Protein AF-A0A9D7IKY1-F1 (afdb_monomer_lite)

Structure (mmCIF, N/CA/C/O backbone):
data_AF-A0A9D7IKY1-F1
#
_entry.id   AF-A0A9D7IKY1-F1
#
loop_
_atom_site.group_PDB
_atom_site.id
_atom_site.type_symbol
_atom_site.label_atom_id
_atom_site.label_alt_id
_atom_site.label_comp_id
_atom_site.label_asym_id
_atom_site.label_entity_id
_atom_site.label_seq_id
_atom_site.pdbx_PDB_ins_code
_atom_site.Cartn_x
_atom_site.Cartn_y
_atom_site.Cartn_z
_atom_site.occupancy
_atom_site.B_iso_or_equiv
_atom_site.auth_seq_id
_atom_site.auth_comp_id
_atom_site.auth_asym_id
_atom_site.auth_atom_id
_atom_site.pdbx_PDB_model_num
ATOM 1 N N . MET A 1 1 ? -0.468 -1.248 -2.618 1.00 91.75 1 MET A N 1
ATOM 2 C CA . MET A 1 1 ? -1.271 -2.492 -2.734 1.00 91.75 1 MET A CA 1
ATOM 3 C C . MET A 1 1 ? -0.781 -3.566 -1.765 1.00 91.75 1 MET A C 1
ATOM 5 O O . MET A 1 1 ? -1.551 -4.058 -0.953 1.00 91.75 1 MET A O 1
ATOM 9 N N . ASP A 1 2 ? 0.509 -3.882 -1.784 1.00 93.56 2 ASP A N 1
ATOM 10 C CA . ASP A 1 2 ? 1.196 -4.744 -0.809 1.00 93.56 2 ASP A CA 1
ATOM 11 C C . ASP A 1 2 ? 0.767 -4.579 0.664 1.00 93.56 2 ASP A C 1
ATOM 13 O O . ASP A 1 2 ? 0.471 -5.576 1.310 1.00 93.56 2 ASP A O 1
ATOM 17 N N . ALA A 1 3 ? 0.654 -3.356 1.196 1.00 91.38 3 ALA A N 1
ATOM 18 C CA . ALA A 1 3 ? 0.211 -3.130 2.580 1.00 91.38 3 ALA A CA 1
ATOM 19 C C . ALA A 1 3 ? -1.218 -3.638 2.854 1.00 91.38 3 ALA A C 1
ATOM 21 O O . ALA A 1 3 ? -1.508 -4.130 3.945 1.00 91.38 3 ALA A O 1
ATOM 22 N N . LEU A 1 4 ? -2.112 -3.507 1.869 1.00 93.50 4 LEU A N 1
ATOM 23 C CA . LEU A 1 4 ? -3.488 -3.990 1.956 1.00 93.50 4 LEU A CA 1
ATOM 24 C C . LEU A 1 4 ? -3.506 -5.522 1.963 1.00 93.50 4 LEU A C 1
ATOM 26 O O . LEU A 1 4 ? -4.105 -6.116 2.857 1.00 93.50 4 LEU A O 1
ATOM 30 N N . LEU A 1 5 ? -2.802 -6.148 1.015 1.00 95.25 5 LEU A N 1
ATOM 31 C CA . LEU A 1 5 ? -2.706 -7.607 0.923 1.00 95.25 5 LEU A CA 1
ATOM 32 C C . LEU A 1 5 ? -2.045 -8.213 2.165 1.00 95.25 5 LEU A C 1
ATOM 34 O O . LEU A 1 5 ? -2.552 -9.189 2.708 1.00 95.25 5 LEU A O 1
ATOM 38 N N . ALA A 1 6 ? -0.973 -7.591 2.663 1.00 93.19 6 ALA A N 1
ATOM 39 C CA . ALA A 1 6 ? -0.330 -7.957 3.921 1.00 93.19 6 ALA A CA 1
ATOM 40 C C . ALA A 1 6 ? -1.319 -7.924 5.094 1.00 93.19 6 ALA A C 1
ATOM 42 O O . ALA A 1 6 ? -1.346 -8.852 5.892 1.00 93.19 6 ALA A O 1
ATOM 43 N N . GLY A 1 7 ? -2.148 -6.877 5.192 1.00 91.62 7 GLY A N 1
ATOM 44 C CA . GLY A 1 7 ? -3.167 -6.759 6.237 1.00 91.62 7 GLY A CA 1
ATOM 45 C C . GLY A 1 7 ? -4.220 -7.868 6.171 1.00 91.62 7 GLY A C 1
ATOM 46 O O . GLY A 1 7 ? -4.556 -8.450 7.198 1.00 91.62 7 GLY A O 1
ATOM 47 N N . ILE A 1 8 ? -4.693 -8.199 4.966 1.00 93.44 8 ILE A N 1
ATOM 48 C CA . ILE A 1 8 ? -5.656 -9.290 4.740 1.00 93.44 8 ILE A CA 1
ATOM 49 C C . ILE A 1 8 ? -5.043 -10.640 5.133 1.00 93.44 8 ILE A C 1
ATOM 51 O O . ILE A 1 8 ? -5.650 -11.415 5.869 1.00 93.44 8 ILE A O 1
ATOM 55 N N . LEU A 1 9 ? -3.820 -10.909 4.674 1.00 94.44 9 LEU A N 1
ATOM 56 C CA . LEU A 1 9 ? -3.109 -12.150 4.973 1.00 94.44 9 LEU A CA 1
ATOM 57 C C . LEU A 1 9 ? -2.759 -12.257 6.458 1.00 94.44 9 LEU A C 1
ATOM 59 O O . LEU A 1 9 ? -2.849 -13.338 7.028 1.00 94.44 9 LEU A O 1
ATOM 63 N N . PHE A 1 10 ? -2.419 -11.147 7.110 1.00 93.31 10 PHE A N 1
ATOM 64 C CA . PHE A 1 10 ? -2.184 -11.122 8.548 1.00 93.31 10 PHE A CA 1
ATOM 65 C C . PHE A 1 10 ? -3.463 -11.417 9.339 1.00 93.31 10 PHE A C 1
ATOM 67 O O . PHE A 1 10 ? -3.413 -12.200 10.284 1.00 93.31 10 PHE A O 1
ATOM 74 N N . ASP A 1 11 ? -4.615 -10.870 8.929 1.00 90.69 11 ASP A N 1
ATOM 75 C CA . ASP A 1 11 ? -5.908 -11.188 9.549 1.00 90.69 11 ASP A CA 1
ATOM 76 C C . ASP A 1 11 ? -6.191 -12.713 9.492 1.00 90.69 11 ASP A C 1
ATOM 78 O O . ASP A 1 11 ? -6.761 -13.264 10.435 1.00 90.69 11 ASP A O 1
ATOM 82 N N . GLN A 1 12 ? -5.723 -13.415 8.450 1.00 91.94 12 GLN A N 1
ATOM 83 C CA . GLN A 1 12 ? -5.882 -14.869 8.284 1.00 91.94 12 GLN A CA 1
ATOM 84 C C . GLN A 1 12 ? -4.814 -15.705 9.011 1.00 91.94 12 GLN A C 1
ATOM 86 O O . GLN A 1 12 ? -5.137 -16.716 9.632 1.00 91.94 12 GLN A O 1
ATOM 91 N N . LEU A 1 13 ? -3.544 -15.308 8.913 1.00 93.38 13 LEU A N 1
ATOM 92 C CA . LEU A 1 13 ? -2.393 -16.103 9.356 1.00 93.38 13 LEU A CA 1
ATOM 93 C C . LEU A 1 13 ? -1.939 -15.768 10.781 1.00 93.38 13 LEU A C 1
ATOM 95 O O . LEU A 1 13 ? -1.296 -16.595 11.418 1.00 93.38 13 LEU A O 1
ATOM 99 N N . GLN A 1 14 ? -2.264 -14.568 11.278 1.00 92.81 14 GLN A N 1
ATOM 100 C CA . GLN A 1 14 ? -1.841 -14.036 12.582 1.00 92.81 14 GLN A CA 1
ATOM 101 C C . GLN A 1 14 ? -0.311 -14.023 12.789 1.00 92.81 14 GLN A C 1
ATOM 103 O O . GLN A 1 14 ? 0.174 -13.983 13.918 1.00 92.81 14 GLN A O 1
ATOM 108 N N . ASP A 1 15 ? 0.452 -14.016 11.694 1.00 92.62 15 ASP A N 1
ATOM 109 C CA . ASP A 1 15 ? 1.915 -13.998 11.665 1.00 92.62 15 ASP A CA 1
ATOM 110 C C . ASP A 1 15 ? 2.385 -13.003 10.594 1.00 92.62 15 ASP A C 1
ATOM 112 O O . ASP A 1 15 ? 1.954 -13.060 9.441 1.00 92.62 15 ASP A O 1
ATOM 116 N N . VAL A 1 16 ? 3.239 -12.054 10.990 1.00 88.25 16 VAL A N 1
ATOM 117 C CA . VAL A 1 16 ? 3.698 -10.951 10.130 1.00 88.25 16 VAL A CA 1
ATOM 118 C C . VAL A 1 16 ? 4.614 -11.444 9.011 1.00 88.25 16 VAL A C 1
ATOM 120 O O . VAL A 1 16 ? 4.484 -10.996 7.872 1.00 88.25 16 VAL A O 1
ATOM 123 N N . GLU A 1 17 ? 5.527 -12.362 9.318 1.00 88.94 17 GLU A N 1
ATOM 124 C CA . GLU A 1 17 ? 6.490 -12.872 8.342 1.00 88.94 17 GLU A CA 1
ATOM 125 C C . GLU A 1 17 ? 5.787 -13.789 7.344 1.00 88.94 17 GLU A C 1
ATOM 127 O O . GLU A 1 17 ? 5.972 -13.647 6.133 1.00 88.94 17 GLU A O 1
ATOM 132 N N . ALA A 1 18 ? 4.900 -14.662 7.833 1.00 92.44 18 ALA A N 1
ATOM 133 C CA . ALA A 1 18 ? 4.085 -15.509 6.968 1.00 92.44 18 ALA A CA 1
ATOM 134 C C . ALA A 1 18 ? 3.157 -14.674 6.069 1.00 92.44 18 ALA A C 1
ATOM 136 O O . ALA A 1 18 ? 3.025 -14.973 4.881 1.00 92.44 18 ALA A O 1
ATOM 137 N N . ALA A 1 19 ? 2.555 -13.603 6.602 1.00 93.38 19 ALA A N 1
ATOM 138 C CA . ALA A 1 19 ? 1.708 -12.703 5.825 1.00 93.38 19 ALA A CA 1
ATOM 139 C C . ALA A 1 19 ? 2.478 -12.002 4.706 1.00 93.38 19 ALA A C 1
ATOM 141 O O . ALA A 1 19 ? 2.002 -11.983 3.574 1.00 93.38 19 ALA A O 1
ATOM 142 N N . HIS A 1 20 ? 3.671 -11.469 4.988 1.00 91.06 20 HIS A N 1
ATOM 143 C CA . HIS A 1 20 ? 4.495 -10.840 3.958 1.00 91.06 20 HIS A CA 1
ATOM 144 C C . HIS A 1 20 ? 4.996 -11.849 2.917 1.00 91.06 20 HIS A C 1
ATOM 146 O O . HIS A 1 20 ? 4.942 -11.562 1.725 1.00 91.06 20 HIS A O 1
ATOM 152 N N . ALA A 1 21 ? 5.414 -13.047 3.334 1.00 91.94 21 ALA A N 1
ATOM 153 C CA . ALA A 1 21 ? 5.867 -14.093 2.415 1.00 91.94 21 ALA A CA 1
ATOM 154 C C . ALA A 1 21 ? 4.749 -14.620 1.495 1.00 91.94 21 ALA A C 1
ATOM 156 O O . ALA A 1 21 ? 5.023 -15.098 0.394 1.00 91.94 21 ALA A O 1
ATOM 157 N N . ALA A 1 22 ? 3.490 -14.540 1.932 1.00 95.38 22 ALA A N 1
ATOM 158 C CA . ALA A 1 22 ? 2.339 -15.023 1.178 1.00 95.38 22 ALA A CA 1
ATOM 159 C C . ALA A 1 22 ? 1.760 -14.000 0.182 1.00 95.38 22 ALA A C 1
ATOM 161 O O . ALA A 1 22 ? 0.849 -14.362 -0.572 1.00 95.38 22 ALA A O 1
ATOM 162 N N . ILE A 1 23 ? 2.260 -12.754 0.158 1.00 96.19 23 ILE A N 1
ATOM 163 C CA . ILE A 1 23 ? 1.760 -11.703 -0.739 1.00 96.19 23 ILE A CA 1
ATOM 164 C C . ILE A 1 23 ? 1.930 -12.154 -2.201 1.00 96.19 23 ILE A C 1
ATOM 166 O O . ILE A 1 23 ? 3.055 -12.397 -2.636 1.00 96.19 23 ILE A O 1
ATOM 170 N N . PRO A 1 24 ? 0.846 -12.230 -2.999 1.00 97.00 24 PRO A N 1
ATOM 171 C CA . PRO A 1 24 ? 0.892 -12.675 -4.395 1.00 97.00 24 PRO A CA 1
ATOM 172 C C . PRO A 1 24 ? 1.366 -11.571 -5.360 1.00 97.00 24 PRO A C 1
ATOM 174 O O . PRO A 1 24 ? 0.800 -11.394 -6.436 1.00 97.00 24 PRO A O 1
ATOM 177 N N . LEU A 1 25 ? 2.387 -10.808 -4.972 1.00 97.25 25 LEU A N 1
ATOM 178 C CA . LEU A 1 25 ? 2.988 -9.742 -5.772 1.00 97.25 25 LEU A CA 1
ATOM 179 C C . LEU A 1 25 ? 4.437 -10.087 -6.094 1.00 97.25 25 LEU A C 1
ATOM 181 O O . LEU A 1 25 ? 5.129 -10.702 -5.278 1.00 97.25 25 LEU A O 1
ATOM 185 N N . ARG A 1 26 ? 4.918 -9.633 -7.251 1.00 96.62 26 ARG A N 1
ATOM 186 C CA . ARG A 1 26 ? 6.347 -9.658 -7.558 1.00 96.62 26 ARG A CA 1
ATOM 187 C C . ARG A 1 26 ? 7.090 -8.820 -6.516 1.00 96.62 26 ARG A C 1
ATOM 189 O O . ARG A 1 26 ? 6.675 -7.711 -6.166 1.00 96.62 26 ARG A O 1
ATOM 196 N N . CYS A 1 27 ? 8.181 -9.375 -6.000 1.00 95.25 27 CYS A N 1
ATOM 197 C CA . CYS A 1 27 ? 9.012 -8.746 -4.985 1.00 95.25 27 CYS A CA 1
ATOM 198 C C . CYS A 1 27 ? 10.485 -8.985 -5.303 1.00 95.25 27 CYS A C 1
ATOM 200 O O . CYS A 1 27 ? 10.916 -10.133 -5.399 1.00 95.25 27 CYS A O 1
ATOM 202 N N . GLU A 1 28 ? 11.260 -7.910 -5.436 1.00 94.06 28 GLU A N 1
ATOM 203 C CA . GLU A 1 28 ? 12.700 -7.982 -5.702 1.00 94.06 28 GLU A CA 1
ATOM 204 C C . GLU A 1 28 ? 13.457 -7.143 -4.685 1.00 94.06 28 GLU A C 1
ATOM 206 O O . GLU A 1 28 ? 13.130 -5.983 -4.451 1.00 94.06 28 GLU A O 1
ATOM 211 N N . ASN A 1 29 ? 14.457 -7.735 -4.028 1.00 91.81 29 ASN A N 1
ATOM 212 C CA . ASN A 1 29 ? 15.240 -7.072 -2.976 1.00 91.81 29 ASN A CA 1
ATOM 213 C C . ASN A 1 29 ? 14.378 -6.460 -1.843 1.00 91.81 29 ASN A C 1
ATOM 215 O O . ASN A 1 29 ? 14.803 -5.542 -1.143 1.00 91.81 29 ASN A O 1
ATOM 219 N N . GLY A 1 30 ? 13.163 -6.983 -1.634 1.00 91.06 30 GLY A N 1
ATOM 220 C CA . GLY A 1 30 ? 12.187 -6.472 -0.667 1.00 91.06 30 GLY A CA 1
ATOM 221 C C . GLY A 1 30 ? 11.296 -5.335 -1.183 1.00 91.06 30 GLY A C 1
ATOM 222 O O . GLY A 1 30 ? 10.477 -4.835 -0.414 1.00 91.06 30 GLY A O 1
ATOM 223 N N . LEU A 1 31 ? 11.441 -4.923 -2.447 1.00 94.38 31 LEU A N 1
ATOM 224 C CA . LEU A 1 31 ? 10.555 -3.974 -3.119 1.00 94.38 31 LEU A CA 1
ATOM 225 C C . LEU A 1 31 ? 9.403 -4.738 -3.766 1.00 94.38 31 LEU A C 1
ATOM 227 O O . LEU A 1 31 ? 9.617 -5.520 -4.690 1.00 94.38 31 LEU A O 1
ATOM 231 N N . TYR A 1 32 ? 8.182 -4.481 -3.306 1.00 96.06 32 TYR A N 1
ATOM 232 C CA . TYR A 1 32 ? 6.983 -4.996 -3.958 1.00 96.06 32 TYR A CA 1
ATOM 233 C C . TYR A 1 32 ? 6.606 -4.132 -5.161 1.00 96.06 32 TYR A C 1
ATOM 235 O O . TYR A 1 32 ? 6.519 -2.905 -5.051 1.00 96.06 32 TYR A O 1
ATOM 243 N N . TYR A 1 33 ? 6.317 -4.794 -6.279 1.00 96.62 33 TYR A N 1
ATOM 244 C CA . TYR A 1 33 ? 5.876 -4.176 -7.527 1.00 96.62 33 TYR A CA 1
ATOM 245 C C . TYR A 1 33 ? 4.392 -3.823 -7.430 1.00 96.62 33 TYR A C 1
ATOM 247 O O . TYR A 1 33 ? 3.499 -4.590 -7.791 1.00 96.62 33 TYR A O 1
ATOM 255 N N . ALA A 1 34 ? 4.133 -2.695 -6.773 1.00 96.62 34 ALA A N 1
ATOM 256 C CA . ALA A 1 34 ? 2.801 -2.246 -6.405 1.00 96.62 34 ALA A CA 1
ATOM 257 C C . ALA A 1 34 ? 2.795 -0.763 -6.048 1.00 96.62 34 ALA A C 1
ATOM 259 O O . ALA A 1 34 ? 3.496 -0.363 -5.119 1.00 96.62 34 ALA A O 1
ATOM 260 N N . SER A 1 35 ? 1.920 0.023 -6.664 1.00 96.12 35 SER A N 1
ATOM 261 C CA . SER A 1 35 ? 1.836 1.457 -6.417 1.00 96.12 35 SER A CA 1
ATOM 262 C C . SER A 1 35 ? 1.327 1.770 -5.009 1.00 96.12 35 SER A C 1
ATOM 264 O O . SER A 1 35 ? 0.713 0.940 -4.309 1.00 96.12 35 SER A O 1
ATOM 266 N N . ALA A 1 36 ? 1.533 3.023 -4.604 1.00 93.44 36 ALA A N 1
ATOM 267 C CA . ALA A 1 36 ? 0.713 3.644 -3.576 1.00 93.44 36 ALA A CA 1
ATOM 268 C C . ALA A 1 36 ? -0.764 3.678 -4.019 1.00 93.44 36 ALA A C 1
ATOM 270 O O . ALA A 1 36 ? -1.091 3.441 -5.182 1.00 93.44 36 ALA A O 1
ATOM 271 N N . ALA A 1 37 ? -1.665 3.923 -3.067 1.00 93.62 37 ALA A N 1
ATOM 272 C CA . ALA A 1 37 ? -3.078 4.111 -3.380 1.00 93.62 37 ALA A CA 1
ATOM 273 C C . ALA A 1 37 ? -3.267 5.382 -4.208 1.00 93.62 37 ALA A C 1
ATOM 275 O O . ALA A 1 37 ? -2.837 6.451 -3.776 1.00 93.62 37 ALA A O 1
ATOM 276 N N . ILE A 1 38 ? -3.925 5.246 -5.357 1.00 93.50 38 ILE A N 1
ATOM 277 C CA . ILE A 1 38 ? -4.268 6.344 -6.256 1.00 93.50 38 ILE A CA 1
ATOM 278 C C . ILE A 1 38 ? -5.766 6.588 -6.114 1.00 93.50 38 ILE A C 1
ATOM 280 O O . ILE A 1 38 ? -6.569 5.662 -6.209 1.00 93.50 38 ILE A O 1
ATOM 284 N N . TYR A 1 39 ? -6.150 7.822 -5.819 1.00 93.81 39 TYR A N 1
ATOM 285 C CA . TYR A 1 39 ? -7.547 8.206 -5.653 1.00 93.81 39 TYR A CA 1
ATOM 286 C C . TYR A 1 39 ? -7.696 9.716 -5.791 1.00 93.81 39 TYR A C 1
ATOM 288 O O . TYR A 1 39 ? -6.773 10.476 -5.500 1.00 93.81 39 TYR A O 1
ATOM 296 N N . GLU A 1 40 ? -8.895 10.149 -6.164 1.00 93.00 40 GLU A N 1
ATOM 297 C CA . GLU A 1 40 ? -9.289 11.551 -6.109 1.00 93.00 40 GLU A CA 1
ATOM 298 C C . GLU A 1 40 ? -10.203 11.760 -4.898 1.00 93.00 40 GLU A C 1
ATOM 300 O O . GLU A 1 40 ? -11.238 11.10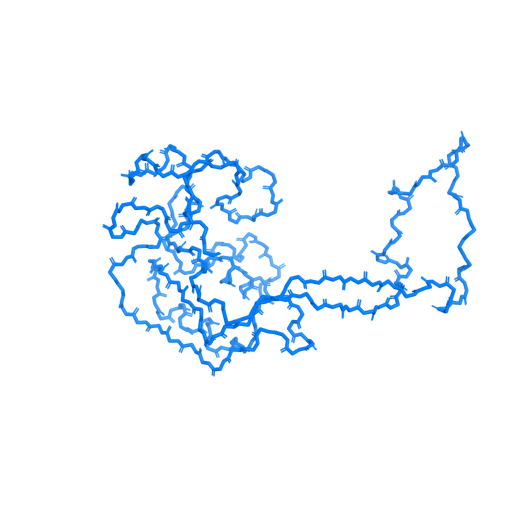4 -4.749 1.00 93.00 40 GLU A O 1
ATOM 305 N N . ALA A 1 41 ? -9.797 12.639 -3.983 1.00 91.81 41 ALA A N 1
ATOM 306 C CA . ALA A 1 41 ? -10.572 12.925 -2.782 1.00 91.81 41 ALA A CA 1
ATOM 307 C C . ALA A 1 41 ? -11.736 13.867 -3.115 1.00 91.81 41 ALA A C 1
ATOM 309 O O . ALA A 1 41 ? -11.514 15.030 -3.441 1.00 91.81 41 ALA A O 1
ATOM 310 N N . THR A 1 42 ? -12.972 13.397 -2.948 1.00 92.81 42 THR A N 1
ATOM 311 C CA . THR A 1 42 ? -14.173 14.240 -3.015 1.00 92.81 42 THR A CA 1
ATOM 312 C C . THR A 1 42 ? -14.209 15.213 -1.839 1.00 92.81 42 THR A C 1
ATOM 314 O O . THR A 1 42 ? -14.462 16.402 -2.015 1.00 92.81 42 THR A O 1
ATOM 317 N N . THR A 1 43 ? -13.900 14.713 -0.638 1.00 91.75 43 THR A N 1
ATOM 318 C CA . THR A 1 43 ? -13.811 15.523 0.581 1.00 91.75 43 THR A CA 1
ATOM 319 C C . THR A 1 43 ? -12.656 15.031 1.445 1.00 91.75 43 THR A C 1
ATOM 321 O O . THR A 1 43 ? -12.417 13.830 1.572 1.00 91.75 43 THR A O 1
ATOM 324 N N . ARG A 1 44 ? -11.940 15.964 2.082 1.00 92.00 44 ARG A N 1
ATOM 325 C CA . ARG A 1 44 ? -10.969 15.663 3.142 1.00 92.00 44 ARG A CA 1
ATOM 326 C C . ARG A 1 44 ? -11.488 16.226 4.456 1.00 92.00 44 ARG A C 1
ATOM 328 O O . ARG A 1 44 ? -11.839 17.401 4.538 1.00 92.00 44 ARG A O 1
ATOM 335 N N . GLY A 1 45 ? -11.521 15.395 5.489 1.00 89.12 45 GLY A N 1
ATOM 336 C CA . GLY A 1 45 ? -12.091 15.752 6.781 1.00 89.12 45 GLY A CA 1
ATOM 337 C C . GLY A 1 45 ? -11.316 15.173 7.953 1.00 89.12 45 GLY A C 1
ATOM 338 O O . GLY A 1 45 ? -10.313 14.471 7.805 1.00 89.12 45 GLY A O 1
ATOM 339 N N . LYS A 1 46 ? -11.800 15.474 9.156 1.00 88.94 46 LYS A N 1
ATOM 340 C CA . LYS A 1 46 ? -11.362 14.812 10.381 1.00 88.94 46 LYS A CA 1
ATOM 341 C C . LYS A 1 46 ? -12.579 14.283 11.112 1.00 88.94 46 LYS A C 1
ATOM 343 O O . LYS A 1 46 ? -13.466 15.064 11.441 1.00 88.94 46 LYS A O 1
ATOM 348 N N . GLN A 1 47 ? -12.579 12.994 11.426 1.00 85.75 47 GLN A N 1
ATOM 349 C CA . GLN A 1 47 ? -13.608 12.404 12.269 1.00 85.75 47 GLN A CA 1
ATOM 350 C C . GLN A 1 47 ? -13.078 12.219 13.689 1.00 85.75 47 GLN A C 1
ATOM 352 O O . GLN A 1 47 ? -12.075 11.533 13.917 1.00 85.75 47 GLN A O 1
ATOM 357 N N . ALA A 1 48 ? -13.763 12.834 14.652 1.00 84.19 48 ALA A N 1
ATOM 358 C CA . ALA A 1 48 ? -13.488 12.646 16.067 1.00 84.19 48 ALA A CA 1
ATOM 359 C C . ALA A 1 48 ? -14.246 11.425 16.604 1.00 84.19 48 ALA A C 1
ATOM 361 O O . ALA A 1 48 ? -15.434 11.240 16.349 1.00 84.19 48 ALA A O 1
ATOM 362 N N . PHE A 1 49 ? -13.552 10.613 17.391 1.00 78.56 49 PHE A N 1
ATOM 363 C CA . PHE A 1 49 ? -14.104 9.495 18.136 1.00 78.56 49 PHE A CA 1
ATOM 364 C C . PHE A 1 49 ? -13.846 9.718 19.614 1.00 78.56 49 PHE A C 1
ATOM 366 O O . PHE A 1 49 ? -12.708 9.938 20.031 1.00 78.56 49 PHE A O 1
ATOM 373 N N . VAL A 1 50 ? -14.907 9.609 20.402 1.00 76.50 50 VAL A N 1
ATOM 374 C CA . VAL A 1 50 ? -14.845 9.689 21.856 1.00 76.50 50 VAL A CA 1
ATOM 375 C C . VAL A 1 50 ? -14.907 8.266 22.402 1.00 76.50 50 VAL A C 1
ATOM 377 O O . VAL A 1 50 ? -15.845 7.526 22.116 1.00 76.50 50 VAL A O 1
ATOM 380 N N . ALA A 1 51 ? -13.888 7.861 23.154 1.00 67.12 51 ALA A N 1
ATOM 381 C CA . ALA A 1 51 ? -13.811 6.543 23.773 1.00 67.12 51 ALA A CA 1
ATOM 382 C C . ALA A 1 51 ? -13.465 6.673 25.257 1.00 67.12 51 ALA A C 1
ATOM 384 O O . ALA A 1 51 ? -12.661 7.516 25.643 1.00 67.12 51 ALA A O 1
ATOM 385 N N . ASN A 1 52 ? -14.035 5.810 26.094 1.00 62.56 52 ASN A N 1
ATOM 386 C CA . ASN A 1 52 ? -13.637 5.734 27.499 1.00 62.56 52 ASN A CA 1
ATOM 387 C C . ASN A 1 52 ? -12.236 5.116 27.610 1.00 62.56 52 ASN A C 1
ATOM 389 O O . ASN A 1 52 ? -11.942 4.124 26.932 1.00 62.56 52 ASN A O 1
ATOM 393 N N . LEU A 1 53 ? -11.384 5.680 28.471 1.00 55.53 53 LEU A N 1
ATOM 394 C CA . LEU A 1 53 ? -10.050 5.134 28.743 1.00 55.53 53 LEU A CA 1
ATOM 395 C C . LEU A 1 53 ? -10.179 3.694 29.270 1.00 55.53 53 LEU A C 1
ATOM 397 O O . LEU A 1 53 ? -10.974 3.413 30.170 1.00 55.53 53 LEU A O 1
ATOM 401 N N . ARG A 1 54 ? -9.390 2.768 28.715 1.00 54.44 54 ARG A N 1
ATOM 402 C CA . ARG A 1 54 ? -9.303 1.388 29.212 1.00 54.44 54 ARG A CA 1
ATOM 403 C C . ARG A 1 54 ? -8.051 1.255 30.074 1.00 54.44 54 ARG A C 1
ATOM 405 O O . ARG A 1 54 ? -6.939 1.369 29.566 1.00 54.44 54 ARG A O 1
ATOM 412 N N . ALA A 1 55 ? -8.242 0.977 31.363 1.00 51.81 55 ALA A N 1
ATOM 413 C CA . ALA A 1 55 ? -7.186 0.996 32.378 1.00 51.81 55 ALA A CA 1
ATOM 414 C C . ALA A 1 55 ? -5.963 0.106 32.068 1.00 51.81 55 ALA A C 1
ATOM 416 O O . ALA A 1 55 ? -4.866 0.454 32.478 1.00 51.81 55 ALA A O 1
ATOM 417 N N . MET A 1 56 ? -6.120 -1.003 31.332 1.00 46.47 56 MET A N 1
ATOM 418 C CA . MET A 1 56 ? -5.024 -1.962 31.090 1.00 46.47 56 MET A CA 1
ATOM 419 C C . MET A 1 56 ? -4.312 -1.835 29.734 1.00 46.47 56 MET A C 1
ATOM 421 O O . MET A 1 56 ? -3.288 -2.473 29.546 1.00 46.47 56 MET A O 1
ATOM 425 N N . HIS A 1 57 ? -4.818 -1.035 28.787 1.00 46.97 57 HIS A N 1
ATOM 426 C CA . HIS A 1 57 ? -4.196 -0.888 27.454 1.00 46.97 57 HIS A CA 1
ATOM 427 C C . HIS A 1 57 ? -3.595 0.512 27.227 1.00 46.97 57 HIS A C 1
ATOM 429 O O 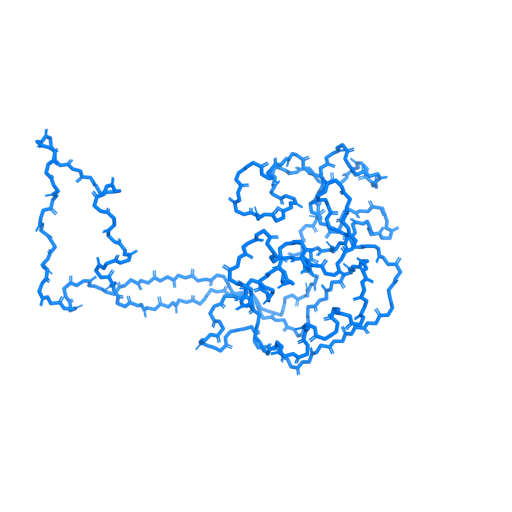. HIS A 1 57 ? -2.859 0.735 26.269 1.00 46.97 57 HIS A O 1
ATOM 435 N N . SER A 1 58 ? -3.936 1.480 28.081 1.00 47.59 58 SER A N 1
ATOM 436 C CA . SER A 1 58 ? -3.557 2.892 27.923 1.00 47.59 58 SER A CA 1
ATOM 437 C C . SER A 1 58 ? -2.590 3.394 28.998 1.00 47.59 58 SER A C 1
ATOM 439 O O . SER A 1 58 ? -2.190 4.553 28.953 1.00 47.59 58 SER A O 1
ATOM 441 N N . LEU A 1 59 ? -2.239 2.553 29.973 1.00 54.38 59 LEU A N 1
ATOM 442 C CA . LEU A 1 59 ? -1.411 2.916 31.120 1.00 54.38 59 LEU A CA 1
ATOM 443 C C . LEU A 1 59 ? -0.310 1.861 31.294 1.00 54.38 59 LEU A C 1
ATOM 445 O O . LEU A 1 59 ? -0.428 0.990 32.150 1.00 54.38 59 LEU A O 1
ATOM 449 N N . ASP A 1 60 ? 0.739 1.918 30.469 1.00 55.84 60 ASP A N 1
ATOM 450 C CA . ASP A 1 60 ? 1.976 1.188 30.764 1.00 55.84 60 ASP A CA 1
ATOM 451 C C . ASP A 1 60 ? 2.691 1.908 31.928 1.00 55.84 60 ASP A C 1
ATOM 453 O O . ASP A 1 60 ? 3.071 3.077 31.776 1.00 55.84 60 ASP A O 1
ATOM 457 N N . PRO A 1 61 ? 2.850 1.272 33.104 1.00 55.28 61 PRO A N 1
ATOM 458 C CA . PRO A 1 61 ? 3.487 1.888 34.265 1.00 55.28 61 PRO A CA 1
ATOM 459 C C . PRO A 1 61 ? 4.944 2.304 34.024 1.00 55.28 61 PRO A C 1
ATOM 461 O O . PRO A 1 61 ? 5.439 3.188 34.729 1.00 55.28 61 PRO A O 1
ATOM 464 N N . ASP A 1 62 ? 5.625 1.692 33.053 1.00 58.31 62 ASP A N 1
ATOM 465 C CA . ASP A 1 62 ? 7.013 2.015 32.721 1.00 58.31 62 ASP A CA 1
ATOM 466 C C . ASP A 1 62 ? 7.146 3.216 31.782 1.00 58.31 62 ASP A C 1
ATOM 468 O O . ASP A 1 62 ? 8.192 3.865 31.766 1.00 58.31 62 ASP A O 1
ATOM 472 N N . LEU A 1 63 ? 6.066 3.593 31.093 1.00 55.91 63 LEU A N 1
ATOM 473 C CA . LEU A 1 63 ? 5.994 4.806 30.269 1.00 55.91 63 LEU A CA 1
ATOM 474 C C . LEU A 1 63 ? 5.480 6.029 31.048 1.00 55.91 63 LEU A C 1
ATOM 476 O O . LEU A 1 63 ? 5.323 7.115 30.490 1.00 55.91 63 LEU A O 1
ATOM 480 N N . MET A 1 64 ? 5.205 5.867 32.343 1.00 56.78 64 MET A N 1
ATOM 481 C CA . MET A 1 64 ? 4.660 6.909 33.209 1.00 56.78 64 MET A CA 1
ATOM 482 C C . MET A 1 64 ? 5.747 7.570 34.055 1.00 56.78 64 MET A C 1
ATOM 484 O O . MET A 1 64 ? 6.640 6.915 34.594 1.00 56.78 64 MET A O 1
ATOM 488 N N . MET A 1 65 ? 5.633 8.887 34.241 1.00 49.69 65 MET A N 1
ATOM 489 C CA . MET A 1 65 ? 6.593 9.652 35.034 1.00 49.69 65 MET A CA 1
ATOM 490 C C . MET A 1 65 ? 6.558 9.212 36.508 1.00 49.69 65 MET A C 1
ATOM 492 O O . MET A 1 65 ? 5.576 9.422 37.227 1.00 49.69 65 MET A O 1
ATOM 496 N N . LYS A 1 66 ? 7.650 8.584 36.953 1.00 64.12 66 LYS A N 1
ATOM 497 C CA . LYS A 1 66 ? 7.879 8.182 38.346 1.00 64.12 66 LYS A CA 1
ATOM 498 C C . LYS A 1 66 ? 8.314 9.412 39.155 1.00 64.12 66 LYS A C 1
ATOM 500 O O . LYS A 1 66 ? 8.969 10.316 38.638 1.00 64.12 66 LYS A O 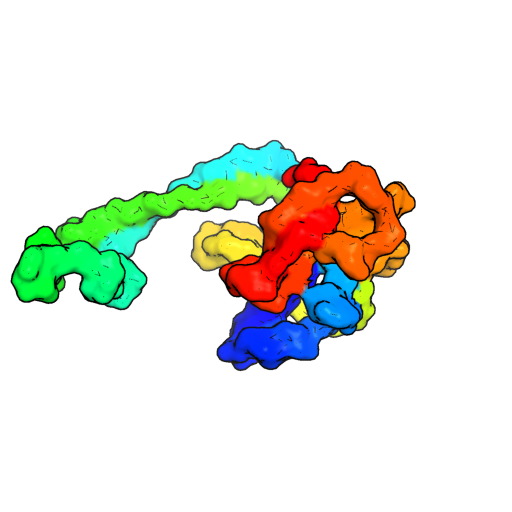1
ATOM 505 N N . ASN A 1 67 ? 7.936 9.476 40.429 1.00 63.19 67 ASN A N 1
ATOM 506 C CA . ASN A 1 67 ? 8.431 10.518 41.325 1.00 63.19 67 ASN A CA 1
ATOM 507 C C . ASN A 1 67 ? 9.937 10.324 41.603 1.00 63.19 67 ASN A C 1
ATOM 509 O O . ASN A 1 67 ? 10.526 9.305 41.243 1.00 63.19 67 ASN A O 1
ATOM 513 N N . LYS A 1 68 ? 10.571 11.279 42.297 1.00 59.34 68 LYS A N 1
ATOM 514 C CA . LYS A 1 68 ? 12.005 11.202 42.652 1.00 59.34 68 LYS A CA 1
ATOM 515 C C . LYS A 1 68 ? 12.387 9.962 43.486 1.00 59.34 68 LYS A C 1
ATOM 517 O O . LYS A 1 68 ? 13.565 9.649 43.573 1.00 59.34 68 LYS A O 1
ATOM 522 N N . ALA A 1 69 ? 11.414 9.264 44.077 1.00 72.56 69 ALA A N 1
ATOM 523 C CA . ALA A 1 69 ? 11.593 8.017 44.822 1.00 72.56 69 ALA A CA 1
ATOM 524 C C . ALA A 1 69 ? 11.281 6.756 43.983 1.00 72.56 69 ALA A C 1
ATOM 526 O O . ALA A 1 69 ? 11.151 5.667 44.537 1.00 72.56 69 ALA A O 1
ATOM 527 N N . GLY A 1 70 ? 11.109 6.889 42.661 1.00 63.12 70 GLY A N 1
ATOM 528 C CA . GLY A 1 70 ? 10.822 5.779 41.747 1.00 63.12 70 GLY A CA 1
ATOM 529 C C . GLY A 1 70 ? 9.382 5.254 41.797 1.00 63.12 70 GLY A C 1
ATOM 530 O O . GLY A 1 70 ? 9.070 4.260 41.147 1.00 63.12 70 GLY A O 1
ATOM 531 N N . GLN A 1 71 ? 8.484 5.903 42.543 1.00 62.19 71 GLN A N 1
ATOM 532 C CA . GLN A 1 71 ? 7.092 5.478 42.695 1.00 62.19 71 GLN A CA 1
ATOM 533 C C . GLN A 1 71 ? 6.176 6.197 41.699 1.00 62.19 71 GLN A C 1
ATOM 535 O O . GLN A 1 71 ? 6.313 7.395 41.454 1.00 62.19 71 GLN A O 1
ATOM 540 N N . LEU A 1 72 ? 5.196 5.473 41.159 1.00 59.38 72 LEU A N 1
ATOM 541 C CA . LEU A 1 72 ? 4.180 6.027 40.265 1.00 59.38 72 LEU A CA 1
ATOM 542 C C . LEU A 1 72 ? 3.320 7.086 40.985 1.00 59.38 72 LEU A C 1
ATOM 544 O O . LEU A 1 72 ? 2.946 6.896 42.144 1.00 59.38 72 LEU A O 1
ATOM 548 N N . HIS A 1 73 ? 2.944 8.171 40.301 1.00 55.47 73 HIS A N 1
ATOM 549 C CA . HIS A 1 73 ? 1.929 9.108 40.799 1.00 55.47 73 HIS A CA 1
ATOM 550 C C . HIS A 1 73 ? 0.561 8.399 40.918 1.00 55.47 73 HIS A C 1
ATOM 552 O O . HIS A 1 73 ? -0.168 8.244 39.947 1.00 55.47 73 HIS A O 1
ATOM 558 N N . ARG A 1 74 ? 0.19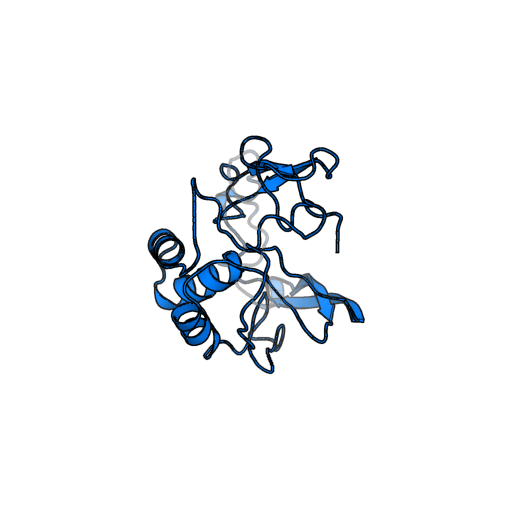4 7.960 42.131 1.00 50.38 74 ARG A N 1
ATOM 559 C CA . ARG A 1 74 ? -0.980 7.095 42.402 1.00 50.38 74 ARG A CA 1
ATOM 560 C C . ARG A 1 74 ? -2.351 7.787 42.375 1.00 50.38 74 ARG A C 1
ATOM 562 O O . ARG A 1 74 ? -3.326 7.201 42.837 1.00 50.38 74 ARG A O 1
ATOM 569 N N . ARG A 1 75 ? -2.474 9.029 41.897 1.00 50.19 75 ARG A N 1
ATOM 570 C CA . ARG A 1 75 ? -3.750 9.771 41.959 1.00 50.19 75 ARG A CA 1
ATOM 571 C C . ARG A 1 75 ? -4.505 9.742 40.627 1.00 50.19 75 ARG A C 1
ATOM 573 O O . ARG A 1 75 ? -4.812 10.776 40.055 1.00 50.19 75 ARG A O 1
ATOM 580 N N . ILE A 1 76 ? -4.824 8.531 40.178 1.00 51.09 76 ILE A N 1
ATOM 581 C CA . ILE A 1 76 ? -5.918 8.239 39.243 1.00 51.09 76 ILE A CA 1
ATOM 582 C C . ILE A 1 76 ? -6.758 7.168 39.949 1.00 51.09 76 ILE A C 1
ATOM 584 O O . ILE A 1 76 ? -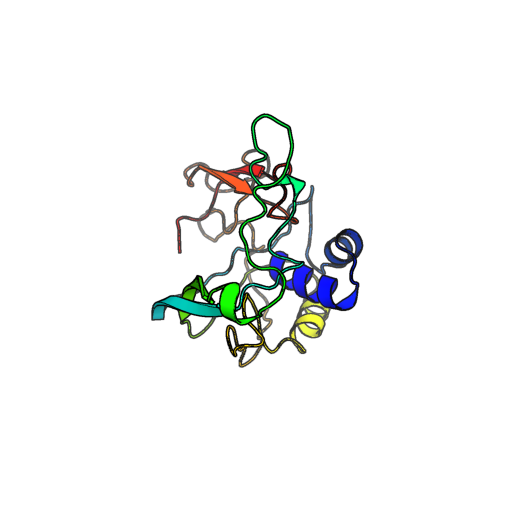6.228 6.134 40.350 1.00 51.09 76 ILE A O 1
ATOM 588 N N . GLY A 1 77 ? -8.033 7.453 40.224 1.00 51.03 77 GLY A N 1
ATOM 589 C CA . GLY A 1 77 ? -8.896 6.574 41.018 1.00 51.03 77 GLY A CA 1
ATOM 590 C C . GLY A 1 77 ? -9.144 5.240 40.310 1.00 51.03 77 GLY A C 1
ATOM 591 O O . GLY A 1 77 ? -9.824 5.195 39.294 1.00 51.03 77 GLY A O 1
ATOM 592 N N . LEU A 1 78 ? -8.613 4.144 40.856 1.00 49.47 78 LEU A N 1
ATOM 593 C CA . LEU A 1 78 ? -8.620 2.808 40.235 1.00 49.47 78 LEU A CA 1
ATOM 594 C C . LEU A 1 78 ? -9.986 2.089 40.229 1.00 49.47 78 LEU A C 1
ATOM 596 O O . LEU A 1 78 ? -10.068 0.951 39.782 1.00 49.47 78 LEU A O 1
ATOM 600 N N . THR A 1 79 ? -11.059 2.697 40.742 1.00 44.56 79 THR A N 1
ATOM 601 C CA . THR A 1 79 ? -12.302 1.973 41.080 1.00 44.56 79 THR A CA 1
ATOM 602 C C . THR A 1 79 ? -13.551 2.407 40.317 1.00 44.56 79 THR A C 1
ATOM 604 O O . THR A 1 79 ? -14.594 1.775 40.468 1.00 44.56 79 THR A O 1
ATOM 607 N N . ARG A 1 80 ? -13.501 3.448 39.477 1.00 47.66 80 ARG A N 1
ATOM 608 C CA . ARG A 1 80 ? -14.688 3.944 38.761 1.00 47.66 80 ARG A CA 1
ATOM 609 C C . ARG A 1 80 ? -14.388 4.152 37.285 1.00 47.66 80 ARG A C 1
ATOM 611 O O . ARG A 1 80 ? -13.605 5.018 36.925 1.00 47.66 80 ARG A O 1
ATOM 618 N N . GLN A 1 81 ? -15.099 3.428 36.424 1.00 44.03 81 GLN A N 1
ATOM 619 C CA . GLN A 1 81 ? -15.019 3.564 34.962 1.00 44.03 81 GLN A CA 1
ATOM 620 C C . GLN A 1 81 ? -15.269 5.010 34.477 1.00 44.03 81 GLN A C 1
ATOM 622 O O . GLN A 1 81 ? -14.730 5.417 33.454 1.00 44.03 81 GLN A O 1
ATOM 627 N N . ARG A 1 82 ? -16.033 5.804 35.245 1.00 45.19 82 ARG A N 1
ATOM 628 C CA . ARG A 1 82 ? -16.299 7.237 35.006 1.00 45.19 82 ARG A CA 1
ATOM 629 C C . ARG A 1 82 ? -15.146 8.186 35.367 1.00 45.19 82 ARG A C 1
ATOM 631 O O . ARG A 1 82 ? -15.121 9.301 34.862 1.00 45.19 82 ARG A O 1
ATOM 638 N N . ASP A 1 83 ? -14.203 7.762 36.208 1.00 45.59 83 ASP A N 1
ATOM 639 C CA . ASP A 1 83 ? -13.084 8.606 36.664 1.00 45.59 83 ASP A CA 1
ATOM 640 C C . ASP A 1 83 ? -11.902 8.570 35.673 1.00 45.59 83 ASP A C 1
ATOM 642 O O . ASP A 1 83 ? -10.949 9.333 35.802 1.00 45.59 83 ASP A O 1
ATOM 646 N N . PHE A 1 84 ? -11.978 7.709 34.654 1.00 55.12 84 PHE A N 1
ATOM 647 C CA . PHE A 1 84 ? -10.973 7.562 33.605 1.00 55.12 84 PHE A CA 1
ATOM 648 C C . PHE A 1 84 ? -11.120 8.561 32.450 1.00 55.12 84 PHE A C 1
ATOM 650 O O . PHE A 1 84 ? -10.246 8.620 31.590 1.00 55.12 84 PHE A O 1
ATOM 657 N N . GLY A 1 85 ? -12.173 9.381 32.454 1.00 57.53 85 GLY A N 1
ATOM 658 C CA . GLY A 1 85 ? -12.403 10.402 31.437 1.00 57.53 85 GLY A CA 1
ATOM 659 C C . GLY A 1 85 ? -12.642 9.834 30.034 1.00 57.53 85 GLY A C 1
ATOM 660 O O . GLY A 1 85 ? -12.312 8.693 29.695 1.00 57.53 85 GLY A O 1
ATOM 661 N N . ALA A 1 86 ? -13.252 10.656 29.193 1.00 59.62 86 ALA A N 1
ATOM 662 C CA . ALA A 1 86 ? -13.362 10.358 27.779 1.00 59.62 86 ALA A CA 1
ATOM 663 C C . ALA A 1 86 ? -12.081 10.820 27.066 1.00 59.62 86 ALA A C 1
ATOM 665 O O . ALA A 1 86 ? -11.658 11.964 27.225 1.00 59.62 86 ALA A O 1
ATOM 666 N N . VAL A 1 87 ? -11.469 9.942 26.274 1.00 65.12 87 VAL A N 1
ATOM 667 C CA . VAL A 1 87 ? -10.375 10.283 25.359 1.00 65.12 87 VAL A CA 1
ATOM 668 C C . VAL A 1 87 ? -10.971 10.564 23.991 1.00 65.12 87 VAL A C 1
ATOM 670 O O . VAL A 1 87 ? -11.701 9.739 23.436 1.00 65.12 87 VAL A O 1
ATOM 673 N N . MET A 1 88 ? -10.638 11.724 23.436 1.00 72.56 88 MET A N 1
ATOM 674 C CA . MET A 1 88 ? -10.995 12.086 22.072 1.00 72.56 88 MET A CA 1
ATOM 675 C C . MET A 1 88 ? -9.812 11.800 21.148 1.00 72.56 88 MET A C 1
ATOM 677 O O . MET A 1 88 ? -8.738 12.371 21.313 1.00 72.56 88 MET A O 1
ATOM 681 N N . ASN A 1 89 ? -10.021 10.935 20.159 1.00 79.31 89 ASN A N 1
ATOM 682 C CA . ASN A 1 89 ? -9.078 10.705 19.070 1.00 79.31 89 ASN A CA 1
ATOM 683 C C . ASN A 1 89 ? -9.661 11.274 17.783 1.00 79.31 89 ASN A C 1
ATOM 685 O O . ASN A 1 89 ? -10.811 10.989 17.462 1.00 79.31 89 ASN A O 1
ATOM 689 N N . SER A 1 90 ? -8.873 12.031 17.023 1.00 82.25 90 SER A N 1
ATOM 690 C CA . SER A 1 90 ? -9.258 12.449 15.672 1.00 82.25 90 SER A CA 1
ATOM 691 C C . SER A 1 90 ? -8.485 11.644 14.633 1.00 82.25 90 SER A C 1
ATOM 693 O O . SER A 1 90 ? -7.294 11.381 14.801 1.00 82.25 90 SER A O 1
ATOM 695 N N . TYR A 1 91 ? -9.171 11.232 13.570 1.00 87.00 91 TYR A N 1
ATOM 696 C CA . TYR A 1 91 ? -8.563 10.594 12.406 1.00 87.00 91 TYR A CA 1
ATOM 697 C C . TYR A 1 91 ? -8.799 11.466 11.186 1.00 87.00 91 TYR A C 1
ATOM 699 O O . TYR A 1 91 ? -9.891 12.006 11.025 1.00 87.00 91 TYR A O 1
ATOM 707 N N . ALA A 1 92 ? -7.781 11.604 10.339 1.00 89.94 92 ALA A N 1
ATOM 708 C CA . ALA A 1 92 ? -7.993 12.120 8.998 1.00 89.94 92 ALA A CA 1
ATOM 709 C C . ALA A 1 92 ? -8.872 11.127 8.228 1.00 89.94 92 ALA A C 1
ATOM 711 O O . ALA A 1 92 ? -8.640 9.917 8.289 1.00 89.94 92 ALA A O 1
ATOM 712 N N . CYS A 1 93 ? -9.878 11.653 7.542 1.00 90.19 93 CYS A N 1
ATOM 713 C CA . CYS A 1 93 ? -10.805 10.898 6.716 1.00 90.19 93 CYS A CA 1
ATOM 714 C C . CYS A 1 93 ? -10.771 11.464 5.301 1.00 90.19 93 CYS A C 1
ATOM 716 O O . CYS A 1 93 ? -10.625 12.675 5.107 1.00 90.19 93 CYS A O 1
ATOM 718 N N . ILE A 1 94 ? -10.879 10.565 4.335 1.00 92.62 94 ILE A N 1
ATOM 719 C CA . ILE A 1 94 ? -10.905 10.881 2.917 1.00 92.62 94 ILE A CA 1
ATOM 720 C C . ILE A 1 94 ? -12.133 10.187 2.356 1.00 92.62 94 ILE A C 1
ATOM 722 O O . ILE A 1 94 ? -12.255 8.969 2.489 1.00 92.62 94 ILE A O 1
ATOM 726 N N . ASP A 1 95 ? -13.006 10.973 1.740 1.00 92.69 95 ASP A N 1
ATOM 727 C CA . ASP A 1 95 ? -14.145 10.468 0.991 1.00 92.69 95 ASP A CA 1
ATOM 728 C C . ASP A 1 95 ? -13.741 10.415 -0.479 1.00 92.69 95 ASP A C 1
ATOM 730 O O . ASP A 1 95 ? -13.249 11.402 -1.032 1.00 92.69 95 ASP A O 1
ATOM 734 N N . THR A 1 96 ? -13.913 9.260 -1.107 1.00 94.56 96 THR A N 1
ATOM 735 C CA . THR A 1 96 ? -13.586 9.043 -2.516 1.00 94.56 96 THR A CA 1
ATOM 736 C C . THR A 1 96 ? -14.516 7.993 -3.107 1.00 94.56 96 THR A C 1
ATOM 738 O O . THR A 1 96 ? -15.000 7.114 -2.393 1.00 94.56 96 THR A O 1
ATOM 741 N N . LEU A 1 97 ? -14.785 8.099 -4.408 1.00 94.44 97 LEU A N 1
ATOM 742 C CA . LEU A 1 97 ? -15.638 7.155 -5.132 1.00 94.44 97 LEU A CA 1
ATOM 743 C C . LEU A 1 97 ? -14.901 5.860 -5.489 1.00 94.44 97 LEU A C 1
ATOM 745 O O . LEU A 1 97 ? -15.531 4.813 -5.621 1.00 94.44 97 LEU A O 1
ATOM 749 N N . SER A 1 98 ? -13.580 5.928 -5.656 1.00 95.25 98 SER A N 1
ATOM 750 C CA . SER A 1 98 ? -12.762 4.794 -6.077 1.00 95.25 98 SER A CA 1
ATOM 751 C C . SER A 1 98 ? -11.313 4.969 -5.647 1.00 95.25 98 SER A C 1
ATOM 753 O O . SER A 1 98 ? -10.771 6.073 -5.696 1.00 95.25 98 SER A O 1
ATOM 755 N N . ILE A 1 99 ? -10.673 3.856 -5.303 1.00 95.81 99 ILE A N 1
ATOM 756 C CA . ILE A 1 99 ? -9.233 3.781 -5.076 1.00 95.81 99 ILE A CA 1
ATOM 757 C C . ILE A 1 99 ? -8.677 2.729 -6.026 1.00 95.81 99 ILE A C 1
ATOM 759 O O . ILE A 1 99 ? -9.215 1.625 -6.102 1.00 95.81 99 ILE A O 1
ATOM 763 N N . SER A 1 100 ? -7.607 3.070 -6.731 1.00 95.62 100 SER A N 1
ATOM 764 C CA . SER A 1 100 ? -6.917 2.179 -7.651 1.00 95.62 100 SER A CA 1
ATOM 765 C C . SER A 1 100 ? -5.463 1.970 -7.241 1.00 95.62 100 SER A C 1
ATOM 767 O O . SER A 1 100 ? -4.850 2.757 -6.510 1.00 95.62 100 SER A O 1
ATOM 769 N N . TRP A 1 101 ? -4.917 0.855 -7.711 1.00 96.62 101 TRP A N 1
ATOM 770 C CA . TRP A 1 101 ? -3.513 0.508 -7.586 1.00 96.62 101 TRP A CA 1
ATOM 771 C C . TRP A 1 101 ? -3.054 -0.149 -8.884 1.00 96.62 101 TRP A C 1
ATOM 773 O O . TRP A 1 101 ? -3.802 -0.926 -9.473 1.00 96.62 101 TRP A O 1
ATOM 783 N N . PHE A 1 102 ? -1.807 0.103 -9.269 1.00 97.06 102 PHE A N 1
ATOM 784 C CA . PHE A 1 102 ? -1.092 -0.700 -10.259 1.00 97.06 102 PHE A CA 1
ATOM 785 C C . PHE A 1 102 ? -0.206 -1.702 -9.530 1.00 97.06 102 PHE A C 1
ATOM 787 O O . PHE A 1 102 ? 0.386 -1.363 -8.503 1.00 97.06 102 PHE A O 1
ATOM 794 N N . CYS A 1 103 ? -0.119 -2.935 -10.015 1.00 97.19 103 CYS A N 1
ATOM 795 C CA . CYS A 1 103 ? 0.752 -3.940 -9.421 1.00 97.19 103 CYS A CA 1
ATOM 796 C C . CYS A 1 103 ? 1.066 -5.078 -10.388 1.00 97.19 103 CYS A C 1
ATOM 798 O O . CYS A 1 103 ? 0.237 -5.434 -11.223 1.00 97.19 103 CYS A O 1
ATOM 800 N N . GLU A 1 104 ? 2.219 -5.707 -10.186 1.00 97.50 104 GLU A N 1
ATOM 801 C CA . GLU A 1 104 ? 2.636 -6.913 -10.895 1.00 97.50 104 GLU A CA 1
ATOM 802 C C . GLU A 1 104 ? 2.583 -8.125 -9.950 1.00 97.50 104 GLU A C 1
ATOM 804 O O . GLU A 1 104 ? 3.135 -8.102 -8.846 1.00 97.50 104 GLU A O 1
ATOM 809 N N . GLY A 1 105 ? 1.905 -9.200 -10.360 1.00 96.44 105 GLY A N 1
ATOM 810 C CA . GLY A 1 105 ? 1.709 -10.381 -9.520 1.00 96.44 105 GLY A CA 1
ATOM 811 C C . GLY A 1 105 ? 0.717 -11.394 -10.088 1.00 96.44 105 GLY A C 1
ATOM 812 O O . GLY A 1 105 ? 0.340 -11.339 -11.257 1.00 96.44 105 GLY A O 1
ATOM 813 N N . ASP A 1 106 ? 0.284 -12.326 -9.239 1.00 97.12 106 ASP A N 1
ATOM 814 C CA . ASP A 1 106 ? -0.709 -13.345 -9.591 1.00 97.12 106 ASP A CA 1
ATOM 815 C C . ASP A 1 106 ? -2.126 -12.767 -9.452 1.00 97.12 106 ASP A C 1
ATOM 817 O O . ASP A 1 106 ? -2.669 -12.653 -8.348 1.00 97.12 106 ASP A O 1
ATOM 821 N N . ALA A 1 107 ? -2.716 -12.382 -10.586 1.00 96.44 107 ALA A N 1
ATOM 822 C CA . ALA A 1 107 ? -4.015 -11.717 -10.638 1.00 96.44 107 ALA A CA 1
ATOM 823 C C . ALA A 1 107 ? -5.156 -12.554 -10.033 1.00 96.44 107 ALA A C 1
ATOM 825 O O . ALA A 1 107 ? -6.044 -11.994 -9.386 1.00 96.44 107 ALA A O 1
ATOM 826 N N . ASP A 1 108 ? -5.133 -13.878 -10.199 1.00 97.06 108 ASP A N 1
ATOM 827 C CA . ASP A 1 108 ? -6.194 -14.752 -9.695 1.00 97.06 108 ASP A CA 1
ATOM 828 C C . ASP A 1 108 ? -6.107 -14.894 -8.175 1.00 97.06 108 ASP A C 1
ATOM 830 O O . ASP A 1 108 ? -7.123 -14.791 -7.480 1.00 97.06 108 ASP A O 1
ATOM 834 N N . ARG A 1 109 ? -4.890 -15.026 -7.633 1.00 97.19 109 ARG A N 1
ATOM 835 C CA . ARG A 1 109 ? -4.675 -15.017 -6.179 1.00 97.19 109 ARG A CA 1
ATOM 836 C C . ARG A 1 109 ? -5.018 -13.669 -5.555 1.00 97.19 109 ARG A C 1
ATOM 838 O O . ARG A 1 109 ? -5.611 -13.643 -4.478 1.00 97.19 109 ARG A O 1
ATOM 845 N N . ILE A 1 110 ? -4.679 -12.560 -6.214 1.00 96.88 110 ILE A N 1
ATOM 846 C CA . ILE A 1 110 ? -5.062 -11.216 -5.757 1.00 96.88 110 ILE A CA 1
ATOM 847 C C . ILE A 1 110 ? -6.587 -11.096 -5.717 1.00 96.88 110 ILE A C 1
ATOM 849 O O . ILE A 1 110 ? -7.138 -10.713 -4.684 1.00 96.88 110 ILE A O 1
ATOM 853 N N . ARG A 1 111 ? -7.276 -11.474 -6.801 1.00 96.62 111 ARG A N 1
ATOM 854 C CA . ARG A 1 111 ? -8.742 -11.424 -6.882 1.00 96.62 111 ARG A CA 1
ATOM 855 C C . ARG A 1 111 ? -9.395 -12.249 -5.772 1.00 96.62 111 ARG A C 1
ATOM 857 O O . ARG A 1 111 ? -10.274 -11.735 -5.087 1.00 96.62 111 ARG A O 1
ATOM 864 N N . ALA A 1 112 ? -8.917 -13.473 -5.546 1.00 95.81 112 ALA A N 1
ATOM 865 C CA . ALA A 1 112 ? -9.431 -14.353 -4.496 1.00 95.81 112 ALA A CA 1
ATOM 866 C C . ALA A 1 112 ? -9.256 -13.766 -3.083 1.00 95.81 112 ALA A C 1
ATOM 868 O O . ALA A 1 112 ? -10.148 -13.892 -2.245 1.00 95.81 112 ALA A O 1
ATOM 869 N N . LEU A 1 113 ? -8.130 -13.094 -2.806 1.00 95.69 113 LEU A N 1
ATOM 870 C CA . LEU A 1 113 ? -7.918 -12.430 -1.514 1.00 95.69 113 LEU A CA 1
ATOM 871 C C . LEU A 1 113 ? -8.864 -11.241 -1.314 1.00 95.69 113 LEU A C 1
ATOM 873 O O . LEU A 1 113 ? -9.360 -11.037 -0.207 1.00 95.69 113 LEU A O 1
ATOM 877 N N . LEU A 1 114 ? -9.109 -10.461 -2.369 1.00 96.06 114 LEU A N 1
ATOM 878 C CA . LEU A 1 114 ? -9.939 -9.258 -2.306 1.00 96.06 114 LEU A CA 1
ATOM 879 C C . LEU A 1 114 ? -11.439 -9.562 -2.218 1.00 96.06 114 LEU A C 1
ATOM 881 O O . LEU A 1 114 ? -12.167 -8.798 -1.593 1.00 96.06 114 LEU A O 1
ATOM 885 N N . GLU A 1 115 ? -11.906 -10.672 -2.793 1.00 93.56 115 GLU A N 1
ATOM 886 C CA . GLU A 1 115 ? -13.337 -11.001 -2.908 1.00 93.56 115 GLU A CA 1
ATOM 887 C C . GLU A 1 115 ? -14.089 -10.956 -1.564 1.00 93.56 115 GLU A C 1
ATOM 889 O O . GLU A 1 115 ? -15.206 -10.449 -1.486 1.00 93.56 115 GLU A O 1
ATOM 894 N N . SER A 1 116 ? -13.452 -11.417 -0.485 1.00 89.50 116 SER A N 1
ATOM 895 C CA . SER A 1 116 ? -14.030 -11.421 0.871 1.00 89.50 116 SER A CA 1
ATOM 896 C C . SER A 1 116 ? -13.895 -10.097 1.644 1.00 89.50 116 SER A C 1
ATOM 898 O O . SER A 1 116 ? -14.335 -9.989 2.792 1.00 89.50 116 SER A O 1
ATOM 900 N N . VAL A 1 117 ? -13.251 -9.083 1.061 1.00 94.25 117 VAL A N 1
ATOM 901 C CA . VAL A 1 117 ? -12.879 -7.848 1.760 1.00 94.25 117 VAL A CA 1
ATOM 902 C C . VAL A 1 117 ? -13.909 -6.761 1.493 1.00 94.25 117 VAL A C 1
ATOM 904 O O . VAL A 1 117 ? -13.904 -6.123 0.445 1.00 94.25 117 VAL A O 1
ATOM 907 N N . HIS A 1 118 ? -14.751 -6.493 2.489 1.00 94.31 118 HIS A N 1
ATOM 908 C CA . HIS A 1 118 ? -15.797 -5.465 2.402 1.00 94.31 118 HIS A CA 1
ATOM 909 C C . HIS A 1 118 ? -15.420 -4.134 3.060 1.00 94.31 118 HIS A C 1
ATOM 911 O O . HIS A 1 118 ? -16.116 -3.144 2.875 1.00 94.31 118 HIS A O 1
ATOM 917 N N . PHE A 1 119 ? -14.338 -4.095 3.845 1.00 95.06 119 PHE A N 1
ATOM 918 C CA . PHE A 1 119 ? -13.879 -2.881 4.519 1.00 95.06 119 PHE A CA 1
ATOM 919 C C . PHE A 1 119 ? -12.351 -2.806 4.551 1.00 95.06 119 PHE A C 1
ATOM 921 O O . PHE A 1 119 ? -11.687 -3.766 4.952 1.00 95.06 119 PHE A O 1
ATOM 928 N N . ILE A 1 120 ? -11.797 -1.640 4.219 1.00 93.38 120 ILE A N 1
ATOM 929 C CA . ILE A 1 120 ? -10.356 -1.361 4.229 1.00 93.38 120 ILE A CA 1
ATOM 930 C C . ILE A 1 120 ? -10.004 -0.182 5.142 1.00 93.38 120 ILE A C 1
ATOM 932 O O . ILE A 1 120 ? -10.841 0.628 5.527 1.00 93.38 120 ILE A O 1
ATOM 936 N N . GLY A 1 121 ? -8.731 -0.083 5.522 1.00 89.69 121 GLY A N 1
ATOM 937 C CA . GLY A 1 121 ? -8.244 1.007 6.365 1.00 89.69 121 GLY A CA 1
ATOM 938 C C . GLY A 1 121 ? -8.627 0.877 7.844 1.00 89.69 121 GLY A C 1
ATOM 939 O O . GLY A 1 121 ? -8.801 -0.214 8.392 1.00 89.69 121 GLY A O 1
ATOM 940 N N . LYS A 1 122 ? -8.678 2.017 8.543 1.00 87.56 122 LYS A N 1
ATOM 941 C CA . LYS A 1 122 ? -8.886 2.081 9.997 1.00 87.56 122 LYS A CA 1
ATOM 942 C C . LYS A 1 122 ? -10.363 2.303 10.323 1.00 87.56 122 LYS A C 1
ATOM 944 O O . LYS A 1 122 ? -11.065 2.971 9.583 1.00 87.56 122 LYS A O 1
ATOM 949 N N . ARG A 1 123 ? -10.807 1.813 11.490 1.00 88.94 123 ARG A N 1
ATOM 950 C CA . ARG A 1 123 ? -12.197 1.942 11.982 1.00 88.94 123 ARG A CA 1
ATOM 951 C C . ARG A 1 123 ? -13.245 1.208 11.122 1.00 88.94 123 ARG A C 1
ATOM 953 O O . ARG A 1 123 ? -14.408 1.596 11.141 1.00 88.94 123 ARG A O 1
ATOM 960 N N . ARG A 1 124 ? -12.864 0.079 10.505 1.00 90.12 124 ARG A N 1
ATOM 961 C CA . ARG A 1 124 ? -13.764 -0.850 9.783 1.00 90.12 124 ARG A CA 1
ATOM 962 C C . ARG A 1 124 ? -15.047 -1.172 10.573 1.00 90.12 124 ARG A C 1
ATOM 964 O O . ARG A 1 124 ? -16.149 -1.000 10.077 1.00 90.12 124 ARG A O 1
ATOM 971 N N . ALA A 1 125 ? -14.917 -1.501 11.864 1.00 86.19 125 ALA A N 1
ATOM 972 C CA . ALA A 1 125 ? -16.051 -1.804 12.753 1.00 86.19 125 ALA A CA 1
ATOM 973 C C . ALA A 1 125 ? -16.980 -0.609 13.070 1.00 86.19 125 ALA A C 1
ATOM 975 O O . ALA A 1 125 ? -18.008 -0.783 13.717 1.00 86.19 125 ALA A O 1
ATOM 976 N N . SER A 1 126 ? -16.611 0.610 12.673 1.00 86.81 126 SER A N 1
ATOM 977 C CA . SER A 1 126 ? -17.438 1.817 12.800 1.00 86.81 126 SER A CA 1
ATOM 978 C C . SER A 1 126 ? -18.019 2.265 11.453 1.00 86.81 126 SER A C 1
ATOM 980 O O . SER A 1 126 ? -18.492 3.393 11.364 1.00 86.81 126 SER A O 1
ATOM 982 N N . GLY A 1 127 ? -17.957 1.413 10.423 1.00 88.19 127 GLY A N 1
ATOM 983 C CA . GLY A 1 127 ? -18.494 1.680 9.085 1.00 88.19 127 GLY A CA 1
ATOM 984 C C . GLY A 1 127 ? -17.545 2.426 8.143 1.00 88.19 127 GLY A C 1
ATOM 985 O O . GLY A 1 127 ? -17.965 2.835 7.071 1.00 88.19 127 GLY A O 1
ATOM 986 N N . PHE A 1 128 ? -16.276 2.629 8.516 1.00 91.94 128 PHE A N 1
ATOM 987 C CA . PHE A 1 128 ? -15.316 3.339 7.664 1.00 91.94 128 PHE A CA 1
ATOM 988 C C . PHE A 1 128 ? -14.630 2.404 6.673 1.00 91.94 128 PHE A C 1
ATOM 990 O O . PHE A 1 128 ? -14.245 1.288 7.031 1.00 91.94 128 PHE A O 1
ATOM 997 N N . GLY A 1 129 ? -14.411 2.924 5.462 1.00 93.25 129 GLY A N 1
ATOM 998 C CA . GLY A 1 129 ? -13.681 2.242 4.398 1.00 93.25 129 GLY A CA 1
ATOM 999 C C . GLY A 1 129 ? -14.459 1.104 3.750 1.00 93.25 129 GLY A C 1
ATOM 1000 O O . GLY A 1 129 ? -13.837 0.130 3.341 1.00 93.25 129 GLY A O 1
ATOM 1001 N N . GLU A 1 130 ? -15.790 1.201 3.703 1.00 95.25 130 GLU A N 1
ATOM 1002 C CA . GLU A 1 130 ? -16.645 0.256 2.981 1.00 95.25 130 GLU A CA 1
ATOM 1003 C C . GLU A 1 130 ? -16.238 0.169 1.505 1.00 95.25 130 GLU A C 1
ATOM 1005 O O . GLU A 1 130 ? -15.998 1.184 0.850 1.00 95.25 130 GLU A O 1
ATOM 1010 N N . VAL A 1 131 ? -16.156 -1.056 0.992 1.00 95.19 131 VAL A N 1
ATOM 1011 C CA . VAL A 1 131 ? -15.816 -1.346 -0.398 1.00 95.19 131 VAL A CA 1
ATOM 1012 C C . VAL A 1 131 ? -17.045 -1.908 -1.091 1.00 95.19 131 VAL A C 1
ATOM 1014 O O . VAL A 1 131 ? -17.516 -2.994 -0.758 1.00 95.19 131 VAL A O 1
ATOM 1017 N N . ALA A 1 132 ? -17.543 -1.175 -2.087 1.00 94.00 132 ALA A N 1
ATOM 1018 C CA . ALA A 1 132 ? -18.708 -1.594 -2.859 1.00 94.00 132 ALA A CA 1
ATOM 1019 C C . ALA A 1 132 ? -18.407 -2.805 -3.757 1.00 94.00 132 ALA A C 1
ATOM 1021 O O . ALA A 1 132 ? -19.237 -3.703 -3.885 1.00 94.00 132 ALA A O 1
ATOM 1022 N N . ARG A 1 133 ? -17.234 -2.817 -4.401 1.00 95.00 133 ARG A N 1
ATOM 1023 C CA . ARG A 1 133 ? -16.756 -3.913 -5.251 1.00 95.00 133 ARG A CA 1
ATOM 1024 C C . ARG A 1 133 ? -15.253 -3.809 -5.492 1.00 95.00 133 ARG A C 1
ATOM 1026 O O . ARG A 1 133 ? -14.683 -2.728 -5.356 1.00 95.00 133 ARG A O 1
ATOM 1033 N N . TRP A 1 134 ? -14.661 -4.919 -5.914 1.00 97.06 134 TRP A N 1
ATOM 1034 C CA . TRP A 1 134 ? -13.291 -4.986 -6.415 1.00 97.06 134 TRP A CA 1
ATOM 1035 C C . TRP A 1 134 ? -13.291 -5.255 -7.915 1.00 97.06 134 TRP A C 1
ATOM 1037 O O . TRP A 1 134 ? -14.071 -6.072 -8.401 1.00 97.06 134 TRP A O 1
ATOM 1047 N N . GLU A 1 135 ? -12.384 -4.599 -8.628 1.00 96.06 135 GLU A N 1
ATOM 1048 C CA . GLU A 1 135 ? -12.115 -4.819 -10.047 1.00 96.06 135 GLU A CA 1
ATOM 1049 C C . GLU A 1 135 ? -10.620 -5.125 -10.192 1.00 96.06 135 GLU A C 1
ATOM 1051 O O . GLU A 1 135 ? -9.780 -4.452 -9.594 1.00 96.06 135 GLU A O 1
ATOM 1056 N N . VAL A 1 136 ? -10.290 -6.190 -10.926 1.00 96.62 136 VAL A N 1
ATOM 1057 C CA . VAL A 1 136 ? -8.906 -6.604 -11.199 1.00 96.62 136 VAL A CA 1
ATOM 1058 C C . VAL A 1 136 ? -8.791 -6.843 -12.694 1.00 96.62 136 VAL A C 1
ATOM 1060 O O . VAL A 1 136 ? -9.300 -7.848 -13.203 1.00 96.62 136 VAL A O 1
ATOM 1063 N N . GLU A 1 137 ? -8.121 -5.915 -13.368 1.00 95.94 137 GLU A N 1
ATOM 1064 C CA . GLU A 1 137 ? -7.990 -5.851 -14.821 1.00 95.94 137 GLU A CA 1
ATOM 1065 C C . GLU A 1 137 ? -6.508 -5.847 -15.228 1.00 95.94 137 GLU A C 1
ATOM 1067 O O . GLU A 1 137 ? -5.658 -5.419 -14.441 1.00 95.94 137 GLU A O 1
ATOM 1072 N N . PRO A 1 138 ? -6.167 -6.325 -16.438 1.00 95.31 138 PRO A N 1
ATOM 1073 C CA . PRO A 1 138 ? -4.819 -6.174 -16.975 1.00 95.31 138 PRO A CA 1
ATOM 1074 C C . PRO A 1 138 ? -4.427 -4.694 -17.069 1.00 95.31 138 PRO A C 1
ATOM 1076 O O . PRO A 1 138 ? -5.184 -3.885 -17.600 1.00 95.31 138 PRO A O 1
ATOM 1079 N N . GLY A 1 139 ? -3.235 -4.356 -16.581 1.00 91.94 139 GLY A N 1
ATOM 1080 C CA . GLY A 1 139 ? -2.665 -3.011 -16.653 1.00 91.94 139 GLY A CA 1
ATOM 1081 C C . GLY A 1 139 ? -1.312 -3.000 -17.360 1.00 91.94 139 GLY A C 1
ATOM 1082 O O . GLY A 1 139 ? -0.680 -4.041 -17.526 1.00 91.94 139 GLY A O 1
ATOM 1083 N N . GLU A 1 140 ? -0.869 -1.811 -17.767 1.00 92.38 140 GLU A N 1
ATOM 1084 C CA . GLU A 1 140 ? 0.408 -1.611 -18.474 1.00 92.38 140 GLU A CA 1
ATOM 1085 C C . GLU A 1 140 ? 1.573 -1.264 -17.532 1.00 92.38 140 GLU A C 1
ATOM 1087 O O . GLU A 1 140 ? 2.734 -1.360 -17.923 1.00 92.38 140 GLU A O 1
ATOM 1092 N N . LEU A 1 141 ? 1.269 -0.858 -16.295 1.00 95.62 141 LEU A N 1
ATOM 1093 C CA . LEU A 1 141 ? 2.249 -0.391 -15.314 1.00 95.62 141 LEU A CA 1
ATOM 1094 C C . LEU A 1 141 ? 2.582 -1.477 -14.293 1.00 95.62 141 LEU A C 1
ATOM 1096 O O . LEU A 1 141 ? 1.706 -2.198 -13.814 1.00 95.62 141 LEU A O 1
ATOM 1100 N N . ASP A 1 142 ? 3.848 -1.518 -13.890 1.00 94.25 142 ASP A N 1
ATOM 1101 C CA . ASP A 1 142 ? 4.388 -2.476 -12.919 1.00 94.25 142 ASP A CA 1
ATOM 1102 C C . ASP A 1 142 ? 4.102 -2.085 -11.450 1.00 94.25 142 ASP A C 1
ATOM 1104 O O . ASP A 1 142 ? 4.329 -2.853 -10.514 1.00 94.25 142 ASP A O 1
ATOM 1108 N N . GLY A 1 143 ? 3.574 -0.877 -11.233 1.00 94.69 143 GLY A N 1
ATOM 1109 C CA . GLY A 1 143 ? 3.283 -0.320 -9.912 1.00 94.69 143 GLY A CA 1
ATOM 1110 C C . GLY A 1 143 ? 4.475 0.347 -9.220 1.00 94.69 143 GLY A C 1
ATOM 1111 O O . GLY A 1 143 ? 4.328 0.841 -8.103 1.00 94.69 143 GLY A O 1
ATOM 1112 N N . VAL A 1 144 ? 5.643 0.406 -9.851 1.00 96.38 144 VAL A N 1
ATOM 1113 C CA . VAL A 1 144 ? 6.829 1.104 -9.339 1.00 96.38 144 VAL A CA 1
ATOM 1114 C C . VAL A 1 144 ? 7.061 2.391 -10.120 1.00 96.38 144 VAL A C 1
ATOM 1116 O O . VAL A 1 144 ? 7.272 3.442 -9.506 1.00 96.38 144 VAL A O 1
ATOM 1119 N N . THR A 1 145 ? 6.966 2.319 -11.447 1.00 96.31 145 THR A N 1
ATOM 1120 C CA . THR A 1 145 ? 7.276 3.423 -12.358 1.00 96.31 145 THR A CA 1
ATOM 1121 C C . THR A 1 145 ? 6.065 3.762 -13.227 1.00 96.31 145 THR A C 1
ATOM 1123 O O . THR A 1 145 ? 5.410 2.880 -13.779 1.00 96.31 145 THR A O 1
ATOM 1126 N N . GLY A 1 146 ? 5.744 5.052 -13.302 1.00 94.69 146 GLY A N 1
ATOM 1127 C CA . GLY A 1 146 ? 4.666 5.594 -14.120 1.00 94.69 146 GLY A CA 1
ATOM 1128 C C . GLY A 1 146 ? 5.083 5.830 -15.569 1.00 94.69 146 GLY A C 1
ATOM 1129 O O . GLY A 1 146 ? 6.206 5.522 -15.973 1.00 94.69 146 GLY A O 1
ATOM 1130 N N . ILE A 1 147 ? 4.154 6.364 -16.361 1.00 92.94 147 ILE A N 1
ATOM 1131 C CA . ILE A 1 147 ? 4.314 6.509 -17.817 1.00 92.94 147 ILE A CA 1
ATOM 1132 C C . ILE A 1 147 ? 5.455 7.479 -18.156 1.00 92.94 147 ILE A C 1
ATOM 1134 O O . ILE A 1 147 ? 6.218 7.226 -19.089 1.00 92.94 147 ILE A O 1
ATOM 1138 N N . ASP A 1 148 ? 5.624 8.539 -17.364 1.00 91.94 148 ASP A N 1
ATOM 1139 C CA . ASP A 1 148 ? 6.659 9.561 -17.552 1.00 91.94 148 ASP A CA 1
ATOM 1140 C C . ASP A 1 148 ? 7.941 9.240 -16.756 1.00 91.94 148 ASP A C 1
ATOM 1142 O O . ASP A 1 148 ? 8.835 10.077 -16.578 1.00 91.94 148 ASP A O 1
ATOM 1146 N N . GLY A 1 149 ? 8.057 8.001 -16.268 1.00 94.38 149 GLY A N 1
ATOM 1147 C CA . GLY A 1 149 ? 9.174 7.540 -15.455 1.00 94.38 149 GLY A CA 1
ATOM 1148 C C . GLY A 1 149 ? 9.105 7.996 -13.996 1.00 94.38 149 GLY A C 1
ATOM 1149 O O . GLY A 1 149 ? 10.054 7.768 -13.248 1.00 94.38 149 GLY A O 1
ATOM 1150 N N . GLU A 1 150 ? 8.033 8.648 -13.563 1.00 94.94 150 GLU A N 1
ATOM 1151 C CA . GLU A 1 150 ? 7.821 9.083 -12.187 1.00 94.94 150 GLU A CA 1
ATOM 1152 C C . GLU A 1 150 ? 7.609 7.890 -11.230 1.00 94.94 150 GLU A C 1
ATOM 1154 O O . GLU A 1 150 ? 7.085 6.847 -11.625 1.00 94.94 150 GLU A O 1
ATOM 1159 N N . PRO A 1 151 ? 8.030 7.985 -9.957 1.00 96.50 151 PRO A N 1
ATOM 1160 C CA . PRO A 1 151 ? 7.790 6.930 -8.978 1.00 96.50 151 PRO A CA 1
ATOM 1161 C C . PRO A 1 151 ? 6.305 6.874 -8.591 1.00 96.50 151 PRO A C 1
ATOM 1163 O O . PRO A 1 151 ? 5.731 7.880 -8.181 1.00 96.50 151 PRO A O 1
ATOM 1166 N N . LEU A 1 152 ? 5.702 5.682 -8.615 1.00 95.88 152 LEU A N 1
ATOM 1167 C CA . LEU A 1 152 ? 4.315 5.442 -8.169 1.00 95.88 152 LEU A CA 1
ATOM 1168 C C . LEU A 1 152 ? 4.209 5.033 -6.691 1.00 95.88 152 LEU A C 1
ATOM 1170 O O . LEU A 1 152 ? 3.119 4.867 -6.138 1.00 95.88 152 LEU A O 1
ATOM 1174 N N . ARG A 1 153 ? 5.352 4.861 -6.032 1.00 95.00 153 ARG A N 1
ATOM 1175 C CA . ARG A 1 153 ? 5.504 4.571 -4.603 1.00 95.00 153 ARG A CA 1
ATOM 1176 C C . ARG A 1 153 ? 6.867 5.086 -4.136 1.00 95.00 153 ARG A C 1
ATOM 1178 O O . ARG A 1 153 ? 7.711 5.384 -4.975 1.00 95.00 153 ARG A O 1
ATOM 1185 N N . PRO A 1 154 ? 7.139 5.146 -2.825 1.00 95.56 154 PRO A N 1
ATOM 1186 C CA . PRO A 1 154 ? 8.506 5.319 -2.359 1.00 95.56 154 PRO A CA 1
ATOM 1187 C C . PRO A 1 154 ? 9.417 4.173 -2.820 1.00 95.56 154 PRO A C 1
ATOM 1189 O O . PRO A 1 154 ? 9.146 3.008 -2.511 1.00 95.56 154 PRO A O 1
ATOM 1192 N N . VAL A 1 155 ? 10.497 4.514 -3.527 1.00 96.25 155 VAL A N 1
ATOM 1193 C CA . VAL A 1 155 ? 11.538 3.583 -3.989 1.00 96.25 155 VAL A CA 1
ATOM 1194 C C . VAL A 1 155 ? 12.916 4.118 -3.589 1.00 96.25 155 VAL A C 1
ATOM 1196 O O . VAL A 1 155 ? 13.210 5.278 -3.893 1.00 96.25 155 VAL A O 1
ATOM 1199 N N . PRO A 1 156 ? 13.776 3.320 -2.928 1.00 96.56 156 PRO A N 1
ATOM 1200 C CA . PRO A 1 156 ? 15.138 3.730 -2.587 1.00 96.56 156 PRO A CA 1
ATOM 1201 C C . PRO A 1 156 ? 15.932 4.246 -3.795 1.00 96.56 156 PRO A C 1
ATOM 1203 O O . PRO A 1 156 ? 15.785 3.734 -4.905 1.00 96.56 156 PRO A O 1
ATOM 1206 N N . ILE A 1 157 ? 16.783 5.259 -3.583 1.00 95.94 157 ILE A N 1
ATOM 1207 C CA . ILE A 1 157 ? 17.571 5.898 -4.659 1.00 95.94 157 ILE A CA 1
ATOM 1208 C C . ILE A 1 157 ? 18.416 4.890 -5.451 1.00 95.94 157 ILE A C 1
ATOM 1210 O O . ILE A 1 157 ? 18.606 5.067 -6.649 1.00 95.94 157 ILE A O 1
ATOM 1214 N N . ASP A 1 158 ? 18.928 3.864 -4.781 1.00 94.38 158 ASP A N 1
ATOM 1215 C CA . ASP A 1 158 ? 19.757 2.796 -5.341 1.00 94.38 158 ASP A CA 1
ATOM 1216 C C . ASP A 1 158 ? 18.965 1.744 -6.132 1.00 94.38 158 ASP A C 1
ATOM 1218 O O . ASP A 1 158 ? 19.562 1.000 -6.908 1.00 94.38 158 ASP A O 1
ATOM 1222 N N . LEU A 1 159 ? 17.640 1.696 -5.969 1.00 94.88 159 LEU A N 1
ATOM 1223 C CA . LEU A 1 159 ? 16.756 0.747 -6.654 1.00 94.88 159 LEU A CA 1
ATOM 1224 C C . LEU A 1 159 ? 15.912 1.390 -7.763 1.00 94.88 159 LEU A C 1
ATOM 1226 O O . LEU A 1 159 ? 15.361 0.677 -8.596 1.00 94.88 159 LEU A O 1
ATOM 1230 N N . PHE A 1 160 ? 15.778 2.718 -7.784 1.00 95.31 160 PHE A N 1
ATOM 1231 C CA . PHE A 1 160 ? 14.919 3.407 -8.746 1.00 95.31 160 PHE A CA 1
ATOM 1232 C C . PHE A 1 160 ? 15.651 3.740 -10.052 1.00 95.31 160 PHE A C 1
ATOM 1234 O O . PHE A 1 160 ? 16.652 4.456 -10.048 1.00 95.31 160 PHE A O 1
ATOM 1241 N N . THR A 1 161 ? 15.108 3.281 -11.181 1.00 93.31 161 THR A N 1
ATOM 1242 C CA . THR A 1 161 ? 15.663 3.511 -12.529 1.00 93.31 161 THR A CA 1
ATOM 1243 C C . THR A 1 161 ? 14.860 4.509 -13.369 1.00 93.31 161 THR A C 1
ATOM 1245 O O . THR A 1 161 ? 15.163 4.690 -14.546 1.00 93.31 161 THR A O 1
ATOM 1248 N N . GLY A 1 162 ? 13.821 5.126 -12.795 1.00 93.06 162 GLY A N 1
ATOM 1249 C CA . GLY A 1 162 ? 12.970 6.107 -13.469 1.00 93.06 162 GLY A CA 1
ATOM 1250 C C . GLY A 1 162 ? 13.557 7.524 -13.483 1.00 93.06 162 GLY A C 1
ATOM 1251 O O . GLY A 1 162 ? 14.770 7.730 -13.479 1.00 93.06 162 GLY A O 1
ATOM 1252 N N . ASN A 1 163 ? 12.681 8.526 -13.488 1.00 92.31 163 ASN A N 1
ATOM 1253 C CA . ASN A 1 163 ? 13.019 9.940 -13.583 1.00 92.31 163 ASN A CA 1
ATOM 1254 C C . ASN A 1 163 ? 13.802 10.428 -12.339 1.00 92.31 163 ASN A C 1
ATOM 1256 O O . ASN A 1 163 ? 13.221 10.548 -11.250 1.00 92.31 163 ASN A O 1
ATOM 1260 N N . PRO A 1 164 ? 15.091 10.802 -12.480 1.00 90.12 164 PRO A N 1
ATOM 1261 C CA . PRO A 1 164 ? 15.927 11.251 -11.365 1.00 90.12 164 PRO A CA 1
ATOM 1262 C C . PRO A 1 164 ? 15.567 12.653 -10.846 1.00 90.12 164 PRO A C 1
ATOM 1264 O O . PRO A 1 164 ? 16.084 13.066 -9.805 1.00 90.12 164 PRO A O 1
ATOM 1267 N N . GLY A 1 165 ? 14.710 13.393 -11.559 1.00 90.81 165 GLY A N 1
ATOM 1268 C CA . GLY A 1 165 ? 14.179 14.692 -11.141 1.00 90.81 165 GLY A CA 1
ATOM 1269 C C . GLY A 1 165 ? 13.049 14.606 -10.110 1.00 90.81 165 GLY A C 1
ATOM 1270 O O . GLY A 1 165 ? 12.632 15.639 -9.595 1.00 90.81 165 GLY A O 1
ATOM 1271 N N . SER A 1 166 ? 12.569 13.400 -9.794 1.00 93.00 166 SER A N 1
ATOM 1272 C CA . SER A 1 166 ? 11.466 13.189 -8.850 1.00 93.00 166 SER A CA 1
ATOM 1273 C C . SER A 1 166 ? 11.842 13.575 -7.412 1.00 93.00 166 SER A C 1
ATOM 1275 O O . SER A 1 166 ? 13.015 13.544 -7.021 1.00 93.00 166 SER A O 1
ATOM 1277 N N . ILE A 1 167 ? 10.836 13.904 -6.597 1.00 93.75 167 ILE A N 1
ATOM 1278 C CA . ILE A 1 167 ? 11.029 14.329 -5.204 1.00 93.75 167 ILE A CA 1
ATOM 1279 C C . ILE A 1 167 ? 11.706 13.225 -4.385 1.00 93.75 167 ILE A C 1
ATOM 1281 O O . ILE A 1 167 ? 11.352 12.049 -4.476 1.00 93.75 167 ILE A O 1
ATOM 1285 N N . LYS A 1 168 ? 12.660 13.628 -3.535 1.00 95.69 168 LYS A N 1
ATOM 1286 C CA . LYS A 1 168 ? 13.366 12.748 -2.596 1.00 95.69 168 LYS A CA 1
ATOM 1287 C C . LYS A 1 168 ? 12.892 12.978 -1.166 1.00 95.69 168 LYS A C 1
ATOM 1289 O O . LYS A 1 168 ? 12.943 14.104 -0.675 1.00 95.69 168 LYS A O 1
ATOM 1294 N N . VAL A 1 169 ? 12.491 11.911 -0.482 1.00 94.75 169 VAL A N 1
ATOM 1295 C CA . VAL A 1 169 ? 12.039 11.944 0.919 1.00 94.75 169 VAL A CA 1
ATOM 1296 C C . VAL A 1 169 ? 12.619 10.776 1.711 1.00 94.75 169 VAL A C 1
ATOM 1298 O O . VAL A 1 169 ? 12.769 9.675 1.187 1.00 94.75 169 VAL A O 1
ATOM 1301 N N . ASP A 1 170 ? 12.927 10.996 2.989 1.00 95.00 170 ASP A N 1
ATOM 1302 C CA . ASP A 1 170 ? 13.198 9.897 3.921 1.00 95.00 170 ASP A CA 1
ATOM 1303 C C . ASP A 1 170 ? 11.863 9.285 4.369 1.00 95.00 170 ASP A C 1
ATOM 1305 O O . ASP A 1 170 ? 11.069 9.919 5.076 1.00 95.00 170 ASP A O 1
ATOM 1309 N N . THR A 1 171 ? 11.593 8.057 3.934 1.00 94.12 171 THR A N 1
ATOM 1310 C CA . THR A 1 171 ? 10.335 7.365 4.221 1.00 94.12 171 THR A CA 1
ATOM 1311 C C . THR A 1 171 ? 10.499 5.849 4.194 1.00 94.12 171 THR A C 1
ATOM 1313 O O . THR A 1 171 ? 11.493 5.318 3.697 1.00 94.12 171 THR A O 1
ATOM 1316 N N . ALA A 1 172 ? 9.518 5.143 4.756 1.00 93.56 172 ALA A N 1
ATOM 1317 C CA . ALA A 1 172 ? 9.466 3.690 4.691 1.00 93.56 172 ALA A CA 1
ATOM 1318 C C . ALA A 1 172 ? 9.050 3.237 3.286 1.00 93.56 172 ALA A C 1
ATOM 1320 O O . ALA A 1 172 ? 8.056 3.728 2.749 1.00 93.56 172 ALA A O 1
ATOM 1321 N N . TRP A 1 173 ? 9.790 2.290 2.712 1.00 92.38 173 TRP A N 1
ATOM 1322 C CA . TRP A 1 173 ? 9.588 1.841 1.328 1.00 92.38 173 TRP A CA 1
ATOM 1323 C C . TRP A 1 173 ? 9.147 0.384 1.204 1.00 92.38 173 TRP A C 1
ATOM 1325 O O . TRP A 1 173 ? 8.709 -0.019 0.129 1.00 92.38 173 TRP A O 1
ATOM 1335 N N . ARG A 1 174 ? 9.211 -0.400 2.287 1.00 90.25 174 ARG A N 1
ATOM 1336 C CA . ARG A 1 174 ? 8.737 -1.789 2.311 1.00 90.25 174 ARG A CA 1
ATOM 1337 C C . ARG A 1 174 ? 8.011 -2.157 3.611 1.00 90.25 174 ARG A C 1
ATOM 1339 O O . ARG A 1 174 ? 8.298 -1.566 4.659 1.00 90.25 174 ARG A O 1
ATOM 1346 N N . PRO A 1 175 ? 7.108 -3.154 3.574 1.00 85.19 175 PRO A N 1
ATOM 1347 C CA . PRO A 1 175 ? 6.506 -3.718 4.776 1.00 85.19 175 PRO A CA 1
ATOM 1348 C C . PRO A 1 175 ? 7.555 -4.346 5.714 1.00 85.19 175 PRO A C 1
ATOM 1350 O O . PRO A 1 175 ? 8.532 -4.930 5.261 1.00 85.19 175 PRO A O 1
ATOM 1353 N N . ALA A 1 176 ? 7.411 -4.282 7.037 1.00 85.31 176 ALA A N 1
ATOM 1354 C CA . ALA A 1 176 ? 6.454 -3.504 7.819 1.00 85.31 176 ALA A CA 1
ATOM 1355 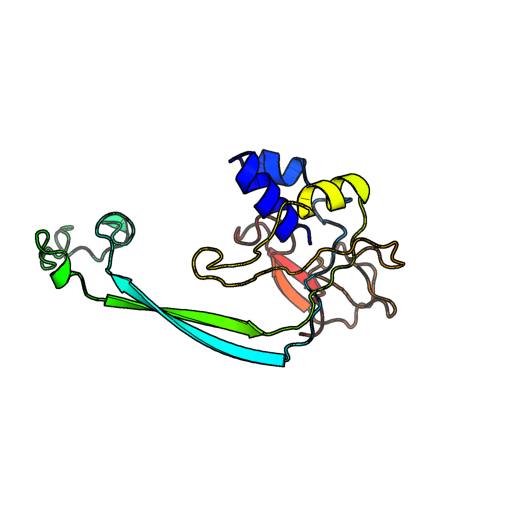C C . ALA A 1 176 ? 6.778 -1.994 7.814 1.00 85.31 176 ALA A C 1
ATOM 1357 O O . ALA A 1 176 ? 7.837 -1.582 8.286 1.00 85.31 176 ALA A O 1
ATOM 1358 N N . TYR A 1 177 ? 5.847 -1.159 7.340 1.00 83.44 177 TYR A N 1
ATOM 1359 C CA . TYR A 1 177 ? 6.075 0.276 7.084 1.00 83.44 177 TYR A CA 1
ATOM 1360 C C . TYR A 1 177 ? 6.301 1.141 8.330 1.00 83.44 177 TYR A C 1
ATOM 1362 O O . TYR A 1 177 ? 6.794 2.262 8.234 1.00 83.44 177 TYR A O 1
ATOM 1370 N N . TRP A 1 178 ? 5.934 0.643 9.508 1.00 82.00 178 TRP A N 1
ATOM 1371 C CA . TRP A 1 178 ? 6.182 1.330 10.776 1.00 82.00 178 TRP A CA 1
ATOM 1372 C C . TRP A 1 178 ? 7.589 1.073 11.325 1.00 82.00 178 TRP A C 1
ATOM 1374 O O . TRP A 1 178 ? 8.006 1.763 12.254 1.00 82.00 178 TRP A O 1
ATOM 1384 N N . HIS A 1 179 ? 8.313 0.078 10.800 1.00 84.38 179 HIS A N 1
ATOM 1385 C CA . HIS A 1 179 ? 9.609 -0.307 11.336 1.00 84.38 179 HIS A CA 1
ATOM 1386 C C . HIS A 1 179 ? 10.705 0.664 10.856 1.00 84.38 179 HIS A C 1
ATOM 1388 O O . HIS A 1 179 ? 10.929 0.775 9.648 1.00 84.38 179 HIS A O 1
ATOM 1394 N N . PRO A 1 180 ? 11.449 1.337 11.757 1.00 87.44 180 PRO A N 1
ATOM 1395 C CA . PRO A 1 180 ? 12.446 2.337 11.361 1.00 87.44 180 PRO A CA 1
ATOM 1396 C C . PRO A 1 180 ? 13.540 1.806 10.427 1.00 87.44 180 PRO A C 1
ATOM 1398 O O . PRO A 1 180 ? 14.000 2.535 9.558 1.00 87.44 180 PRO A O 1
ATOM 1401 N N . ALA A 1 181 ? 13.916 0.527 10.551 1.00 89.75 181 ALA A N 1
ATOM 1402 C CA . ALA A 1 181 ? 14.919 -0.098 9.679 1.00 89.75 181 ALA A CA 1
ATOM 1403 C C . ALA A 1 181 ? 14.478 -0.258 8.209 1.00 89.75 181 ALA A C 1
ATOM 1405 O O . ALA A 1 181 ? 15.288 -0.636 7.371 1.00 89.75 181 ALA A O 1
ATOM 1406 N N . HIS A 1 182 ? 13.206 -0.004 7.886 1.00 90.81 182 HIS A N 1
ATOM 1407 C CA . HIS A 1 182 ? 12.682 -0.050 6.515 1.00 90.81 182 HIS A CA 1
ATOM 1408 C C . HIS A 1 182 ? 12.601 1.332 5.863 1.00 90.81 182 HIS A C 1
ATOM 1410 O O . HIS A 1 182 ? 11.976 1.483 4.813 1.00 90.81 182 HIS A O 1
ATOM 1416 N N . ARG A 1 183 ? 13.211 2.343 6.490 1.00 94.06 183 ARG A N 1
ATOM 1417 C CA . ARG A 1 183 ? 13.322 3.696 5.950 1.00 94.06 183 ARG A CA 1
ATOM 1418 C C . ARG A 1 183 ? 14.604 3.861 5.145 1.00 94.06 183 ARG A C 1
ATOM 1420 O O . ARG A 1 183 ? 15.645 3.320 5.508 1.00 94.06 183 ARG A O 1
ATOM 1427 N N . ALA A 1 184 ? 14.509 4.617 4.063 1.00 95.81 184 ALA A N 1
ATOM 1428 C CA . ALA A 1 184 ? 15.635 5.026 3.237 1.00 95.81 184 ALA A CA 1
ATOM 1429 C C . ALA A 1 184 ? 15.305 6.362 2.560 1.00 95.81 184 ALA A C 1
ATOM 1431 O O . ALA A 1 184 ? 14.142 6.775 2.509 1.00 95.81 184 ALA A O 1
ATOM 1432 N N . ILE A 1 185 ? 16.318 7.019 1.993 1.00 96.88 185 ILE A N 1
ATOM 1433 C CA . ILE A 1 185 ? 16.073 8.139 1.083 1.00 96.88 185 ILE A CA 1
ATOM 1434 C C . ILE A 1 185 ? 15.501 7.554 -0.209 1.00 96.88 185 ILE A C 1
ATOM 1436 O O . ILE A 1 185 ? 16.170 6.780 -0.896 1.00 96.88 185 ILE A O 1
ATOM 1440 N N . CYS A 1 186 ? 14.261 7.918 -0.515 1.00 96.62 186 CYS A N 1
ATOM 1441 C CA . CYS A 1 186 ? 13.499 7.370 -1.625 1.00 96.62 186 CYS A CA 1
ATOM 1442 C C . CYS A 1 186 ? 13.106 8.462 -2.612 1.00 96.62 186 CYS A C 1
ATOM 1444 O O . CYS A 1 186 ? 12.792 9.577 -2.193 1.00 96.62 186 CYS A O 1
ATOM 1446 N N . TYR A 1 187 ? 13.035 8.115 -3.895 1.00 96.62 187 TYR A N 1
ATOM 1447 C CA . TYR A 1 187 ? 12.163 8.826 -4.823 1.00 96.62 187 TYR A CA 1
ATOM 1448 C C . TYR A 1 187 ? 10.714 8.501 -4.458 1.00 96.62 187 TYR A C 1
ATOM 1450 O O . TYR A 1 187 ? 10.397 7.338 -4.203 1.00 96.62 187 TYR A O 1
ATOM 1458 N N . ALA A 1 188 ? 9.850 9.508 -4.377 1.00 93.94 188 ALA A N 1
ATOM 1459 C CA . ALA A 1 188 ? 8.451 9.332 -3.999 1.00 93.94 188 ALA A CA 1
ATOM 1460 C C . ALA A 1 188 ? 7.513 10.111 -4.932 1.00 93.94 188 ALA A C 1
ATOM 1462 O O . ALA A 1 188 ? 7.947 11.112 -5.509 1.00 93.94 188 ALA A O 1
ATOM 1463 N N . PRO A 1 189 ? 6.247 9.670 -5.064 1.00 91.56 189 PRO A N 1
ATOM 1464 C CA . PRO A 1 189 ? 5.256 10.371 -5.868 1.00 91.56 189 PRO A CA 1
ATOM 1465 C C . PRO A 1 189 ? 5.114 11.830 -5.429 1.00 91.56 189 PRO A C 1
ATOM 1467 O O . PRO A 1 189 ? 5.083 12.119 -4.225 1.00 91.56 189 PRO A O 1
ATOM 1470 N N . GLU A 1 190 ? 4.980 12.739 -6.395 1.00 80.50 190 GLU A N 1
ATOM 1471 C CA . GLU A 1 190 ? 4.430 14.065 -6.122 1.00 80.50 190 GLU A CA 1
ATOM 1472 C C . GLU A 1 190 ? 3.008 13.875 -5.590 1.00 80.50 190 GLU A C 1
ATOM 1474 O O . GLU A 1 190 ? 2.201 13.147 -6.157 1.00 80.50 190 GLU A O 1
ATOM 1479 N N . VAL A 1 191 ? 2.766 14.417 -4.403 1.00 63.69 191 VAL A N 1
ATOM 1480 C CA . VAL A 1 191 ? 1.634 14.094 -3.528 1.00 63.69 191 VAL A CA 1
ATOM 1481 C C . VAL A 1 191 ? 0.291 14.080 -4.279 1.00 63.69 191 VAL A C 1
ATOM 1483 O O . VAL A 1 191 ? -0.047 15.072 -4.922 1.00 63.69 191 VAL A O 1
ATOM 1486 N N . ALA A 1 192 ? -0.495 13.007 -4.117 1.00 38.97 192 ALA A N 1
ATOM 1487 C CA . ALA A 1 192 ? -1.944 13.011 -4.352 1.00 38.97 192 ALA A CA 1
ATOM 1488 C C . ALA A 1 192 ? -2.706 13.489 -3.103 1.00 38.97 192 ALA A C 1
ATOM 1490 O O . ALA A 1 192 ? -2.399 13.057 -1.966 1.00 38.97 192 ALA A O 1
#

Foldseek 3Di:
DLVQQLVLQCVVPVDNVRSSVPRQFDADPQFTLKFDKDFDFPDKDKDKDKDQDDPPPRCDVVPADADPVRHGPPPQDPPDSVSRDIDIDIDIDTDTPDIDMAAHGDQVVVCVSCQPDQADDPPVVVVHRGDPDDDGDDDDGHNQADPQQAGRAWDAPVGRPGDPPADWDFAARHPVRVDNVRTHTTRGDPDD

pLDDT: mean 84.96, std 16.06, range [38.97, 97.5]

Secondary structure (DSSP, 8-state):
-HHHHHHHHHHHH--HHHHHHT--B-EETTEESBPPPEE--SEEEEEEEEEE--TTTS--TTSS-B-TTS-B---S-TT-GGGG-EEEEEEEEEE-S-EE--B-B-HHHHHHHHHT--B-SS-GGGTTTB-S-------S--SSB-TTS-BSS-EETTT--S-TTS-EEEEE-SSSTT-GGGEEEEE-PPP-

Sequence (192 aa):
MDALLAGILFDQLQDVEAAHAAIPLRCENGLYYASAAIYEATTRGKQAFVANLRAMHSLDPDLMMKNKAGQLHRRIGLTRQRDFGAVMNSYACIDTLSISWFCEGDADRIRALLESVHFIGKRRASGFGEVARWEVEPGELDGVTGIDGEPLRPVPIDLFTGNPGSIKVDTAWRPAYWHPAHRAICYAPEVA

Radius of gyration: 20.87 Å; chains: 1; bounding box: 38×32×63 Å